Protein AF-A0A7C3WN80-F1 (afdb_monomer_lite)

Sequence (226 aa):
MIQKISKIVFLSILFLAFFNLNFIFADADSRSSVRIGKSTSFFSAVKAKNKLTKKGKRKKGVKKLSRKDNSADFQNPLIISGDDICQRNSREALRTLFTRDREGFDFVVERLGKIECAVSGSAVYPWENPSLFRVGVATFNANPIWYASVLVHESCHIEQFRRSFEKNSAADVSAEEYFGEKAEQECLDVQAETLRKLQANQAEVDYLSRLSQSGYWLTKPGERWW

Radius of gyration: 26.09 Å; chains: 1; bounding box: 75×55×84 Å

pLDDT: mean 78.6, std 22.65, range [35.41, 98.75]

Foldseek 3Di:
DDDPDDPVVVVVVVVVVVVVVVVPPDPDDDDDDDDDDDDDDDDDDDDDDDDDDDDDPDPPPPPPPPPPPPPPDDDDQAAEDDDPLLVVLLSLLLVLCVVQPVVLNVLLNVQAHYEYEDQAFWFWDLVDVNTYTYDHPQLSPPDSLSNNLVSSLSSLLSVQQVVQCVVPPPPDRDCCSRLNLVNNLVSLVSSLVSSVSSVHDVVSSVVSVVCNVPPVSPQDHRSDDD

Structure (mmCIF, N/CA/C/O backbone):
data_AF-A0A7C3WN80-F1
#
_entry.id   AF-A0A7C3WN80-F1
#
loop_
_atom_site.group_PDB
_atom_site.id
_atom_site.type_symbol
_atom_site.label_atom_id
_atom_site.label_alt_id
_atom_site.label_comp_id
_atom_site.label_asym_id
_atom_site.label_entity_id
_atom_site.label_seq_id
_atom_site.pdbx_PDB_ins_code
_atom_site.Cartn_x
_atom_site.Cartn_y
_atom_site.Cartn_z
_atom_site.occupancy
_atom_site.B_iso_or_equiv
_atom_site.auth_seq_id
_atom_site.auth_comp_id
_atom_site.auth_asym_id
_atom_site.auth_atom_id
_atom_site.pdbx_PDB_model_num
ATOM 1 N N . MET A 1 1 ? 36.594 -18.547 26.438 1.00 43.59 1 MET A N 1
ATOM 2 C CA . MET A 1 1 ? 36.370 -18.143 25.033 1.00 43.59 1 MET A CA 1
ATOM 3 C C . MET A 1 1 ? 34.989 -17.493 24.977 1.00 43.59 1 MET A C 1
ATOM 5 O O . MET A 1 1 ? 33.995 -18.197 25.040 1.00 43.59 1 MET A O 1
ATOM 9 N N . ILE A 1 2 ? 34.922 -16.160 25.063 1.00 41.41 2 ILE A N 1
ATOM 10 C CA . ILE A 1 2 ? 33.667 -15.409 25.263 1.00 41.41 2 ILE A CA 1
ATOM 11 C C . ILE A 1 2 ? 33.037 -15.141 23.891 1.00 41.41 2 ILE A C 1
ATOM 13 O O . ILE A 1 2 ? 33.646 -14.471 23.055 1.00 41.41 2 ILE A O 1
ATOM 17 N N . GLN A 1 3 ? 31.847 -15.697 23.648 1.00 45.00 3 GLN A N 1
ATOM 18 C CA . GLN A 1 3 ? 31.070 -15.476 22.427 1.00 45.00 3 GLN A CA 1
ATOM 19 C C . GLN A 1 3 ? 30.672 -13.999 22.319 1.00 45.00 3 GLN A C 1
ATOM 21 O O . GLN A 1 3 ? 29.981 -13.455 23.179 1.00 45.00 3 GLN A O 1
ATOM 26 N N . LYS A 1 4 ? 31.113 -13.346 21.240 1.00 46.84 4 LYS A N 1
ATOM 27 C CA . LYS A 1 4 ? 30.671 -12.002 20.863 1.00 46.84 4 LYS A CA 1
ATOM 28 C C . LYS A 1 4 ? 29.222 -12.087 20.381 1.00 46.84 4 LYS A C 1
ATOM 30 O O . LYS A 1 4 ? 28.971 -12.491 19.250 1.00 46.84 4 LYS A O 1
ATOM 35 N N . ILE A 1 5 ? 28.279 -11.701 21.235 1.00 46.47 5 ILE A N 1
ATOM 36 C CA . ILE A 1 5 ? 26.894 -11.452 20.829 1.00 46.47 5 ILE A CA 1
ATOM 37 C C . ILE A 1 5 ? 26.902 -10.242 19.886 1.00 46.47 5 ILE A C 1
ATOM 39 O O . ILE A 1 5 ? 27.430 -9.176 20.212 1.00 46.47 5 ILE A O 1
ATOM 43 N N . SER A 1 6 ? 26.377 -10.449 18.680 1.00 48.31 6 SER A N 1
ATOM 44 C CA . SER A 1 6 ? 26.327 -9.462 17.604 1.00 48.31 6 SER A CA 1
ATOM 45 C C . SER A 1 6 ? 25.483 -8.252 18.014 1.00 48.31 6 SER A C 1
ATOM 47 O O . SER A 1 6 ? 24.315 -8.390 18.375 1.00 48.31 6 SER A O 1
ATOM 49 N N . LYS A 1 7 ? 26.065 -7.049 17.919 1.00 44.66 7 LYS A N 1
ATOM 50 C CA . LYS A 1 7 ? 25.425 -5.754 18.232 1.00 44.66 7 LYS A CA 1
ATOM 51 C C . LYS A 1 7 ? 24.189 -5.437 17.369 1.00 44.66 7 LYS A C 1
ATOM 53 O O . LYS A 1 7 ? 23.496 -4.466 17.646 1.00 44.66 7 LYS A O 1
ATOM 58 N N . ILE A 1 8 ? 23.897 -6.252 16.357 1.00 47.66 8 ILE A N 1
ATOM 59 C CA . ILE A 1 8 ? 22.794 -6.047 15.410 1.00 47.66 8 ILE A CA 1
ATOM 60 C C . ILE A 1 8 ? 21.429 -6.389 16.038 1.00 47.66 8 ILE A C 1
ATOM 62 O O . ILE A 1 8 ? 20.435 -5.760 15.700 1.00 47.66 8 ILE A O 1
ATOM 66 N N . VAL A 1 9 ? 21.367 -7.294 17.024 1.00 47.78 9 VAL A N 1
ATOM 67 C CA . VAL A 1 9 ? 20.089 -7.681 17.665 1.00 47.78 9 VAL A CA 1
ATOM 68 C C . VAL A 1 9 ? 19.565 -6.601 18.630 1.00 47.78 9 VAL A C 1
ATOM 70 O O . VAL A 1 9 ? 18.369 -6.527 18.897 1.00 47.78 9 VAL A O 1
ATOM 73 N N . PHE A 1 10 ? 20.436 -5.716 19.128 1.00 41.69 10 PHE A N 1
ATOM 74 C CA . PHE A 1 10 ? 20.054 -4.704 20.120 1.00 41.69 10 PHE A CA 1
ATOM 75 C C . PHE A 1 10 ? 19.346 -3.475 19.524 1.00 41.69 10 PHE A C 1
ATOM 77 O O . PHE A 1 10 ? 18.555 -2.847 20.226 1.00 41.69 10 PHE A O 1
ATOM 84 N N . LEU A 1 11 ? 19.568 -3.141 18.245 1.00 39.03 11 LEU A N 1
ATOM 85 C CA . LEU A 1 11 ? 18.870 -2.015 17.605 1.00 39.03 11 LEU A CA 1
ATOM 86 C C . LEU A 1 11 ? 17.410 -2.344 17.258 1.00 39.03 11 LEU A C 1
ATOM 88 O O . LEU A 1 11 ? 16.554 -1.466 17.345 1.00 39.03 11 LEU A O 1
ATOM 92 N N . SER A 1 12 ? 17.098 -3.604 16.950 1.00 39.06 12 SER A N 1
ATOM 93 C CA . SER A 1 12 ? 15.736 -4.034 16.604 1.00 39.06 12 SER A CA 1
ATOM 94 C C . SER A 1 12 ? 14.775 -3.969 17.799 1.00 39.06 12 SER A C 1
ATOM 96 O O . SER A 1 12 ? 13.598 -3.653 17.643 1.00 39.06 12 SER A O 1
ATOM 98 N N . ILE A 1 13 ? 15.276 -4.232 19.012 1.00 42.12 13 ILE A N 1
ATOM 99 C CA . ILE A 1 13 ? 14.468 -4.254 20.244 1.00 42.12 13 ILE A CA 1
ATOM 100 C C . ILE A 1 13 ? 14.189 -2.830 20.759 1.00 42.12 13 ILE A C 1
ATOM 102 O O . ILE A 1 13 ? 13.138 -2.584 21.349 1.00 42.12 13 ILE A O 1
ATOM 106 N N . LEU A 1 14 ? 15.075 -1.864 20.488 1.00 35.41 14 LEU A N 1
ATOM 107 C CA . LEU A 1 14 ? 14.902 -0.480 20.944 1.00 35.41 14 LEU A CA 1
ATOM 108 C C . LEU A 1 14 ? 13.881 0.316 20.100 1.00 35.41 14 LEU A C 1
ATOM 110 O O . LEU A 1 14 ? 13.290 1.270 20.602 1.00 35.41 14 LEU A O 1
ATOM 114 N N . PHE A 1 15 ? 13.612 -0.092 18.854 1.00 40.78 15 PHE A N 1
ATOM 115 C CA . PHE A 1 15 ? 12.645 0.583 17.971 1.00 40.78 15 PHE A CA 1
ATOM 116 C C . PHE A 1 15 ? 11.187 0.130 18.184 1.00 40.78 15 PHE A C 1
ATOM 118 O O . PHE A 1 15 ? 10.267 0.939 18.060 1.00 40.78 15 PHE A O 1
ATOM 125 N N . LEU A 1 16 ? 10.965 -1.114 18.632 1.00 37.66 16 LEU A N 1
ATOM 126 C CA . LEU A 1 16 ? 9.651 -1.598 19.096 1.00 37.66 16 LEU A CA 1
ATOM 127 C C . LEU A 1 16 ? 9.136 -0.836 20.334 1.00 37.66 16 LEU A C 1
ATOM 129 O O . LEU A 1 16 ? 7.925 -0.750 20.556 1.00 37.66 16 LEU A O 1
ATOM 133 N N . ALA A 1 17 ? 10.040 -0.243 21.123 1.00 37.72 17 ALA A N 1
ATOM 134 C CA . ALA A 1 17 ? 9.678 0.611 22.250 1.00 37.72 17 ALA A CA 1
ATOM 135 C C . ALA A 1 17 ? 9.207 2.009 21.803 1.00 37.72 17 ALA A C 1
ATOM 137 O O . ALA A 1 17 ? 8.274 2.544 22.394 1.00 37.72 17 ALA A O 1
ATOM 138 N N . PHE A 1 18 ? 9.771 2.582 20.732 1.00 39.91 18 PHE A N 1
ATOM 139 C CA . PHE A 1 18 ? 9.385 3.920 20.261 1.00 39.91 18 PHE A CA 1
ATOM 140 C C . PHE A 1 18 ? 7.990 3.967 19.617 1.00 39.91 18 PHE A C 1
ATOM 142 O O . PHE A 1 18 ? 7.312 4.989 19.732 1.00 39.91 18 PHE A O 1
ATOM 149 N N . PHE A 1 19 ? 7.519 2.868 19.020 1.00 42.75 19 PHE A N 1
ATOM 150 C CA . PHE A 1 19 ? 6.144 2.783 18.510 1.00 42.75 19 PHE A CA 1
ATOM 151 C C . PHE A 1 19 ? 5.104 2.472 19.599 1.00 42.75 19 PHE A C 1
ATOM 153 O O . PHE A 1 19 ? 4.000 3.005 19.542 1.00 42.75 19 PHE A O 1
ATOM 160 N N . ASN A 1 20 ? 5.453 1.711 20.647 1.00 38.62 20 ASN A N 1
ATOM 161 C CA . ASN A 1 20 ? 4.538 1.507 21.782 1.00 38.62 20 ASN A CA 1
ATOM 162 C C . ASN A 1 20 ? 4.446 2.728 22.719 1.00 38.62 20 ASN A C 1
ATOM 164 O O . ASN A 1 20 ? 3.404 2.942 23.332 1.00 38.62 20 ASN A O 1
ATOM 168 N N . LEU A 1 21 ? 5.496 3.553 22.833 1.00 39.72 21 LEU A N 1
ATOM 169 C CA . LEU A 1 21 ? 5.486 4.725 23.724 1.00 39.72 21 LEU A CA 1
ATOM 170 C C . LEU A 1 21 ? 4.837 5.977 23.114 1.00 39.72 21 LEU A C 1
ATOM 172 O O . LEU A 1 21 ? 4.248 6.755 23.861 1.00 39.72 21 LEU A O 1
ATOM 176 N N . ASN A 1 22 ? 4.863 6.163 21.789 1.00 40.53 22 ASN A N 1
ATOM 177 C CA . ASN A 1 22 ? 4.207 7.323 21.161 1.00 40.53 22 ASN A CA 1
ATOM 178 C C . ASN A 1 22 ? 2.693 7.151 20.949 1.00 40.53 22 ASN A C 1
ATOM 180 O O . ASN A 1 22 ? 2.012 8.135 20.684 1.00 40.53 22 ASN A O 1
ATOM 184 N N . PHE A 1 23 ? 2.143 5.944 21.128 1.00 46.00 23 PHE A N 1
ATOM 185 C CA . PHE A 1 23 ? 0.694 5.707 21.047 1.00 46.00 23 PHE A CA 1
ATOM 186 C C . PHE A 1 23 ? -0.038 5.784 22.403 1.00 46.00 23 PHE A C 1
ATOM 188 O O . PHE A 1 23 ? -1.262 5.695 22.434 1.00 46.00 23 PHE A O 1
ATOM 195 N N . ILE A 1 24 ? 0.675 5.977 23.525 1.00 44.72 24 ILE A N 1
ATOM 196 C CA . ILE A 1 24 ? 0.076 6.035 24.879 1.00 44.72 24 ILE A CA 1
ATOM 197 C C . ILE A 1 24 ? -0.092 7.478 25.412 1.00 44.72 24 ILE A C 1
ATOM 199 O O . ILE A 1 24 ? -0.811 7.686 26.386 1.00 44.72 24 ILE A O 1
ATOM 203 N N . PHE A 1 25 ? 0.462 8.508 24.763 1.00 41.97 25 PHE A N 1
ATOM 204 C CA . PHE A 1 25 ? 0.315 9.909 25.199 1.00 41.97 25 PHE A CA 1
ATOM 205 C C . PHE A 1 25 ? -0.406 10.784 24.167 1.00 41.97 25 PHE A C 1
ATOM 207 O O . PHE A 1 25 ? 0.183 11.676 23.565 1.00 41.97 25 PHE A O 1
ATOM 214 N N . ALA A 1 26 ? -1.707 10.562 23.992 1.00 43.53 26 ALA A N 1
ATOM 215 C CA . ALA A 1 26 ? -2.590 11.546 23.365 1.00 43.53 26 ALA A CA 1
ATOM 216 C C . ALA A 1 26 ? -4.019 11.445 23.920 1.00 43.53 26 ALA A C 1
ATOM 218 O O . ALA A 1 26 ? -4.977 11.373 23.163 1.00 43.53 26 ALA A O 1
ATOM 219 N N . ASP A 1 27 ? -4.172 11.411 25.248 1.00 47.31 27 ASP A N 1
ATOM 220 C CA . ASP A 1 27 ? -5.487 11.618 25.868 1.00 47.31 27 ASP A CA 1
ATOM 221 C C . ASP A 1 27 ? -5.363 12.246 27.266 1.00 47.31 27 ASP A C 1
ATOM 223 O O . ASP A 1 27 ? -5.690 11.665 28.298 1.00 47.31 27 ASP A O 1
ATOM 227 N N . ALA A 1 28 ? -4.801 13.453 27.308 1.00 48.22 28 ALA A N 1
ATOM 228 C CA . ALA A 1 28 ? -4.934 14.369 28.434 1.00 48.22 28 ALA A CA 1
ATOM 229 C C . ALA A 1 28 ? -4.553 15.775 27.960 1.00 48.22 28 ALA A C 1
ATOM 231 O O . ALA A 1 28 ? -3.377 16.106 27.926 1.00 48.22 28 ALA A O 1
ATOM 232 N N . ASP A 1 29 ? -5.525 16.566 27.508 1.00 46.31 29 ASP A N 1
ATOM 233 C CA . ASP A 1 29 ? -5.946 17.795 28.196 1.00 46.31 29 ASP A CA 1
ATOM 234 C C . ASP A 1 29 ? -6.863 18.620 27.276 1.00 46.31 29 ASP A C 1
ATOM 236 O O . ASP A 1 29 ? -6.432 19.284 26.337 1.00 46.31 29 ASP A O 1
ATOM 240 N N . SER A 1 30 ? -8.165 18.608 27.553 1.00 44.22 30 SER A N 1
ATOM 241 C CA . SER A 1 30 ? -9.044 19.695 27.118 1.00 44.22 30 SER A CA 1
ATOM 242 C C . SER A 1 30 ? -10.049 19.972 28.234 1.00 44.22 30 SER A C 1
ATOM 244 O O . SER A 1 30 ? -11.235 19.638 28.168 1.00 44.22 30 SER A O 1
ATOM 246 N N . ARG A 1 31 ? -9.562 20.567 29.327 1.00 44.09 31 ARG A N 1
ATOM 247 C CA . ARG A 1 31 ? -10.417 21.292 30.270 1.00 44.09 31 ARG A CA 1
ATOM 248 C C . ARG A 1 31 ? -10.230 22.793 30.093 1.00 44.09 31 ARG A C 1
ATOM 250 O O . ARG A 1 31 ? -9.264 23.391 30.543 1.00 44.09 31 ARG A O 1
ATOM 257 N N . SER A 1 32 ? -11.232 23.361 29.426 1.00 41.78 32 SER A N 1
ATOM 258 C CA . SER A 1 32 ? -11.761 24.719 29.569 1.00 41.78 32 SER A CA 1
ATOM 259 C C . SER A 1 32 ? -11.200 25.509 30.764 1.00 41.78 32 SER A C 1
ATOM 261 O O . SER A 1 32 ? -11.479 25.210 31.927 1.00 41.78 32 SER A O 1
ATOM 263 N N . SER A 1 33 ? -10.455 26.571 30.459 1.00 40.69 33 SER A N 1
ATOM 264 C CA . SER A 1 33 ? -10.023 27.596 31.404 1.00 40.69 33 SER A CA 1
ATOM 265 C C . SER A 1 33 ? -11.157 28.594 31.671 1.00 40.69 33 SER A C 1
ATOM 267 O O . SER A 1 33 ? -11.271 29.646 31.044 1.00 40.69 33 SER A O 1
ATOM 269 N N . VAL A 1 34 ? -12.011 28.281 32.647 1.00 51.22 34 VAL A N 1
ATOM 270 C CA . VAL A 1 34 ? -12.911 29.272 33.256 1.00 51.22 34 VAL A CA 1
ATOM 271 C C . VAL A 1 34 ? -12.121 30.070 34.296 1.00 51.22 34 VAL A C 1
ATOM 273 O O . VAL A 1 34 ? -11.624 29.523 35.279 1.00 51.22 34 VAL A O 1
ATOM 276 N N . ARG A 1 35 ? -11.993 31.383 34.069 1.00 49.41 35 ARG A N 1
ATOM 277 C CA . ARG A 1 35 ? -11.376 32.342 34.999 1.00 49.41 35 ARG A CA 1
ATOM 278 C C . ARG A 1 35 ? -12.161 32.392 36.313 1.00 49.41 35 ARG A C 1
ATOM 280 O O . ARG A 1 35 ? -13.336 32.747 36.318 1.00 49.41 35 ARG A O 1
ATOM 287 N N . ILE A 1 36 ? -11.484 32.103 37.423 1.00 40.62 36 ILE A N 1
ATOM 288 C CA . ILE A 1 36 ? -11.997 32.277 38.787 1.00 40.62 36 ILE A CA 1
ATOM 289 C C . ILE A 1 36 ? -11.563 33.653 39.301 1.00 40.62 36 ILE A C 1
ATOM 291 O O . ILE A 1 36 ? -10.375 33.921 39.481 1.00 40.62 36 ILE A O 1
ATOM 295 N N . GLY A 1 37 ? -12.547 34.520 39.545 1.00 44.41 37 GLY A N 1
ATOM 296 C CA . GLY A 1 37 ? -12.398 35.724 40.356 1.00 44.41 37 GLY A CA 1
ATOM 297 C C . GLY A 1 37 ? -12.431 35.379 41.847 1.00 44.41 37 GLY A C 1
ATOM 298 O O . GLY A 1 37 ? -13.227 34.553 42.289 1.00 44.41 37 GLY A O 1
ATOM 299 N N . LYS A 1 38 ? -11.541 36.015 42.612 1.00 52.78 38 LYS A N 1
ATOM 300 C CA . LYS A 1 38 ? -11.462 35.953 44.077 1.00 52.78 38 LYS A CA 1
ATOM 301 C C . LYS A 1 38 ? -12.732 36.525 44.718 1.00 52.78 38 LYS A C 1
ATOM 303 O O . LYS A 1 38 ? -13.136 37.629 44.370 1.00 52.78 38 LYS A O 1
ATOM 308 N N . SER A 1 39 ? -13.274 35.841 45.723 1.00 45.47 39 SER A N 1
ATOM 309 C CA . SER A 1 39 ? -14.077 36.470 46.775 1.00 45.47 39 SER A CA 1
ATOM 310 C C . SER A 1 39 ? -14.018 35.648 48.064 1.00 45.47 39 SER A C 1
ATOM 312 O O . SER A 1 39 ? -13.808 34.437 48.047 1.00 45.47 39 SER A O 1
ATOM 314 N N . THR A 1 40 ? -14.102 36.375 49.165 1.00 46.41 40 THR A N 1
ATOM 315 C CA . THR A 1 40 ? -13.718 36.072 50.542 1.00 46.41 40 THR A CA 1
ATOM 316 C C . THR A 1 40 ? -14.727 35.228 51.325 1.00 46.41 40 THR A C 1
ATOM 318 O O . THR A 1 40 ? -15.859 35.008 50.908 1.00 46.41 40 THR A O 1
ATOM 321 N N . SER A 1 41 ? -14.265 34.768 52.491 1.00 49.44 41 SER A N 1
ATOM 322 C CA . SER A 1 41 ? -14.946 33.963 53.508 1.00 49.44 41 SER A CA 1
ATOM 323 C C . SER A 1 41 ? -16.328 34.467 53.941 1.00 49.44 41 SER A C 1
ATOM 325 O O . SER A 1 41 ? -16.550 35.671 53.997 1.00 49.44 41 SER A O 1
ATOM 327 N N . PHE A 1 42 ? -17.210 33.543 54.350 1.00 42.44 42 PHE A N 1
ATOM 328 C CA . PHE A 1 42 ? -17.748 33.395 55.719 1.00 42.44 42 PHE A CA 1
ATOM 329 C C . PHE A 1 42 ? -18.993 32.470 55.763 1.00 42.44 42 PHE A C 1
ATOM 331 O O . PHE A 1 42 ? -19.781 32.416 54.828 1.00 42.44 42 PHE A O 1
ATOM 338 N N . PHE A 1 43 ? -19.173 31.835 56.929 1.00 39.56 43 PHE A N 1
ATOM 339 C CA . PHE A 1 43 ? -20.383 31.219 57.503 1.00 39.56 43 PHE A CA 1
ATOM 340 C C . PHE A 1 43 ? -20.806 29.764 57.189 1.00 39.56 43 PHE A C 1
ATOM 342 O O . PHE A 1 43 ? -21.259 29.398 56.112 1.00 39.56 43 PHE A O 1
ATOM 349 N N . SER A 1 44 ? -20.819 29.022 58.304 1.00 38.88 44 SER A N 1
ATOM 350 C CA . SER A 1 44 ? -21.921 28.202 58.826 1.00 38.88 44 SER A CA 1
ATOM 351 C C . SER A 1 44 ? -22.097 26.766 58.344 1.00 38.88 44 SER A C 1
ATOM 353 O O . SER A 1 44 ? -22.657 26.457 57.296 1.00 38.88 44 SER A O 1
ATOM 355 N N . ALA A 1 45 ? -21.746 25.875 59.272 1.00 51.44 45 ALA A N 1
ATOM 356 C CA . ALA A 1 45 ? -22.252 24.523 59.381 1.00 51.44 45 ALA A CA 1
ATOM 357 C C . ALA A 1 45 ? -23.791 24.506 59.435 1.00 51.44 45 ALA A C 1
ATOM 359 O O . ALA A 1 45 ? -24.396 25.024 60.374 1.00 51.44 45 ALA A O 1
ATOM 360 N N . VAL A 1 46 ? -24.416 23.828 58.471 1.00 46.88 46 VAL A N 1
ATOM 361 C CA . VAL A 1 46 ? -25.807 23.373 58.564 1.00 46.88 46 VAL A CA 1
ATOM 362 C C . VAL A 1 46 ? -25.850 21.878 58.275 1.00 46.88 46 VAL A C 1
ATOM 364 O O . VAL A 1 46 ? -25.537 21.392 57.191 1.00 46.88 46 VAL A O 1
ATOM 367 N N . LYS A 1 47 ? -26.239 21.142 59.311 1.00 52.84 47 LYS A N 1
ATOM 368 C CA . LYS A 1 47 ? -26.434 19.697 59.348 1.00 52.84 47 LYS A CA 1
ATOM 369 C C . LYS A 1 47 ? -27.818 19.395 58.763 1.00 52.84 47 LYS A C 1
ATOM 371 O O . LYS A 1 47 ? -28.808 19.433 59.486 1.00 52.84 47 LYS A O 1
ATOM 376 N N . ALA A 1 48 ? -27.903 19.105 57.465 1.00 46.97 48 ALA A N 1
ATOM 377 C CA . ALA A 1 48 ? -29.153 18.711 56.814 1.00 46.97 48 ALA A CA 1
ATOM 378 C C . ALA A 1 48 ? -29.182 17.195 56.558 1.00 46.97 48 ALA A C 1
ATOM 380 O O . ALA A 1 48 ? -28.539 16.670 55.651 1.00 46.97 48 ALA A O 1
ATOM 381 N N . LYS A 1 49 ? -29.956 16.484 57.387 1.00 57.16 49 LYS A N 1
ATOM 382 C CA . LYS A 1 49 ? -30.387 15.102 57.149 1.00 57.16 49 LYS A CA 1
ATOM 383 C C . LYS A 1 49 ? -31.308 15.095 55.927 1.00 57.16 49 LYS A C 1
ATOM 385 O O . LYS A 1 49 ? -32.429 15.582 56.037 1.00 57.16 49 LYS A O 1
ATOM 390 N N . ASN A 1 50 ? -30.883 14.507 54.808 1.00 47.03 50 ASN A N 1
ATOM 391 C CA . ASN A 1 50 ? -31.776 14.271 53.674 1.00 47.03 50 ASN A CA 1
ATOM 392 C C . ASN A 1 50 ? -32.069 12.782 53.467 1.00 47.03 50 ASN A C 1
ATOM 394 O O . ASN A 1 50 ? -31.209 11.967 53.144 1.00 47.03 50 ASN A O 1
ATOM 398 N N . LYS A 1 51 ? -33.348 12.487 53.714 1.00 48.25 51 LYS A N 1
ATOM 399 C CA . LYS A 1 51 ? -34.130 11.283 53.437 1.00 48.25 51 LYS A CA 1
ATOM 400 C C . LYS A 1 51 ? -33.675 10.509 52.197 1.00 48.25 51 LYS A C 1
ATOM 402 O O . LYS A 1 51 ? -33.723 11.018 51.078 1.00 48.25 51 LYS A O 1
ATOM 407 N N . LEU A 1 52 ? -33.431 9.213 52.405 1.00 52.34 52 LEU A N 1
ATOM 408 C CA . LEU A 1 52 ? -33.586 8.185 51.380 1.00 52.34 52 LEU A CA 1
ATOM 409 C C . LEU A 1 52 ? -34.968 8.316 50.725 1.00 52.34 52 LEU A C 1
ATOM 411 O O . LEU A 1 52 ? -35.993 8.059 51.357 1.00 52.34 52 LEU A O 1
ATOM 415 N N . THR A 1 53 ? -34.989 8.644 49.438 1.00 48.03 53 THR A N 1
ATOM 416 C CA . THR A 1 53 ? -36.155 8.431 48.582 1.00 48.03 53 THR A CA 1
ATOM 417 C C . THR A 1 53 ? -35.873 7.248 47.661 1.00 48.03 53 THR A C 1
ATOM 419 O O . THR A 1 53 ? -35.160 7.333 46.667 1.00 48.03 53 THR A O 1
ATOM 422 N N . LYS A 1 54 ? -36.448 6.095 48.018 1.00 58.62 54 LYS A N 1
ATOM 423 C CA . LYS A 1 54 ? -36.653 4.968 47.104 1.00 58.62 54 LYS A CA 1
ATOM 424 C C . LYS A 1 54 ? -37.653 5.413 46.035 1.00 58.62 54 LYS A C 1
ATOM 426 O O . LYS A 1 54 ? -38.831 5.536 46.352 1.00 58.62 54 LYS A O 1
ATOM 431 N N . LYS A 1 55 ? -37.236 5.615 44.782 1.00 48.12 55 LYS A N 1
ATOM 432 C CA . LYS A 1 55 ? -38.167 5.702 43.643 1.00 48.12 55 LYS A CA 1
ATOM 433 C C . LYS A 1 55 ? -37.547 5.148 42.357 1.00 48.12 55 LYS A C 1
ATOM 435 O O . LYS A 1 55 ? -36.627 5.721 41.794 1.00 48.12 55 LYS A O 1
ATOM 440 N N . GLY A 1 56 ? -38.136 4.046 41.888 1.00 49.94 56 GLY A N 1
ATOM 441 C CA . GLY A 1 56 ? -38.334 3.774 40.464 1.00 49.94 56 GLY A CA 1
ATOM 442 C C . GLY A 1 56 ? -37.179 3.143 39.688 1.00 49.94 56 GLY A C 1
ATOM 443 O O . GLY A 1 56 ? -36.567 3.800 38.853 1.00 49.94 56 GLY A O 1
ATOM 444 N N . LYS A 1 57 ? -36.988 1.822 39.823 1.00 50.75 57 LYS A N 1
ATOM 445 C CA . LYS A 1 57 ? -36.361 1.006 38.765 1.00 50.75 57 LYS A CA 1
ATOM 446 C C . LYS A 1 57 ? -37.276 1.003 37.531 1.00 50.75 57 LYS A C 1
ATOM 448 O O . LYS A 1 57 ? -38.089 0.100 37.350 1.00 50.75 57 LYS A O 1
ATOM 453 N N . ARG A 1 58 ? -37.162 2.020 36.676 1.00 52.91 58 ARG A N 1
ATOM 454 C CA . ARG A 1 58 ? -37.797 2.039 35.354 1.00 52.91 58 ARG A CA 1
ATOM 455 C C . ARG A 1 58 ? -36.933 1.175 34.432 1.00 52.91 58 ARG A C 1
ATOM 457 O O . ARG A 1 58 ? -35.937 1.646 33.891 1.00 52.91 58 ARG A O 1
ATOM 464 N N . LYS A 1 59 ? -37.282 -0.111 34.303 1.00 55.31 59 LYS A N 1
ATOM 465 C CA . LYS A 1 59 ? -36.721 -1.019 33.291 1.00 55.31 59 LYS A CA 1
ATOM 466 C C . LYS A 1 59 ? -37.089 -0.471 31.906 1.00 55.31 59 LYS A C 1
ATOM 468 O O . LYS A 1 59 ? -38.128 -0.817 31.355 1.00 55.31 59 LYS A O 1
ATOM 473 N N . LYS A 1 60 ? -36.271 0.433 31.358 1.00 54.41 60 LYS A N 1
ATOM 474 C CA . LYS A 1 60 ? -36.303 0.754 29.929 1.00 54.41 60 LYS A CA 1
ATOM 475 C C . LYS A 1 60 ? -35.821 -0.500 29.207 1.00 54.41 60 LYS A C 1
ATOM 477 O O . LYS A 1 60 ? -34.634 -0.805 29.225 1.00 54.41 60 LYS A O 1
ATOM 482 N N . GLY A 1 61 ? -36.764 -1.249 28.642 1.00 54.19 61 GLY A N 1
ATOM 483 C CA . GLY A 1 61 ? -36.474 -2.296 27.676 1.00 54.19 61 GLY A CA 1
ATOM 484 C C . GLY A 1 61 ? -35.791 -1.652 26.479 1.00 54.19 61 GLY A C 1
ATOM 485 O O . GLY A 1 61 ? -36.453 -1.116 25.595 1.00 54.19 61 GLY A O 1
ATOM 486 N N . VAL A 1 62 ? -34.461 -1.653 26.490 1.00 57.53 62 VAL A N 1
ATOM 487 C CA . VAL A 1 62 ? -33.661 -1.394 25.301 1.00 57.53 62 VAL A CA 1
ATOM 488 C C . VAL A 1 62 ? -34.005 -2.533 24.353 1.00 57.53 62 VAL A C 1
ATOM 490 O O . VAL A 1 62 ? -33.563 -3.665 24.548 1.00 57.53 62 VAL A O 1
ATOM 493 N N . LYS A 1 63 ? -34.874 -2.257 23.373 1.00 54.62 63 LYS A N 1
ATOM 494 C CA . LYS A 1 63 ? -35.045 -3.124 22.209 1.00 54.62 63 LYS A CA 1
ATOM 495 C C . LYS A 1 63 ? -33.658 -3.249 21.592 1.00 54.62 63 LYS A C 1
ATOM 497 O O . LYS A 1 63 ? -33.167 -2.313 20.968 1.00 54.62 63 LYS A O 1
ATOM 502 N N . LYS A 1 64 ? -33.012 -4.386 21.853 1.00 54.78 64 LYS A N 1
ATOM 503 C CA . LYS A 1 64 ? -31.776 -4.811 21.211 1.00 54.78 64 LYS A CA 1
ATOM 504 C C . LYS A 1 64 ? -32.139 -4.954 19.735 1.00 54.78 64 LYS A C 1
ATOM 506 O O . LYS A 1 64 ? -32.706 -5.965 19.336 1.00 54.78 64 LYS A O 1
ATOM 511 N N . LEU A 1 65 ? -31.940 -3.883 18.968 1.00 53.09 65 LEU A N 1
ATOM 512 C CA . LEU A 1 65 ? -31.921 -3.939 17.515 1.00 53.09 65 LEU A CA 1
ATOM 513 C C . LEU A 1 65 ? -30.826 -4.948 17.199 1.00 53.09 65 LEU A C 1
ATOM 515 O O . LEU A 1 65 ? -29.642 -4.652 17.349 1.00 53.09 65 LEU A O 1
ATOM 519 N N . SER A 1 66 ? -31.231 -6.182 16.902 1.00 55.31 66 SER A N 1
ATOM 520 C CA . SER A 1 66 ? -30.332 -7.194 16.384 1.00 55.31 66 SER A CA 1
ATOM 521 C C . SER A 1 66 ? -29.764 -6.598 15.106 1.00 55.31 66 SER A C 1
ATOM 523 O O . SER A 1 66 ? -30.480 -6.493 14.107 1.00 55.31 66 SER A O 1
ATOM 525 N N . ARG A 1 67 ? -28.513 -6.125 15.169 1.00 56.56 67 ARG A N 1
ATOM 526 C CA . ARG A 1 67 ? -27.692 -5.910 13.983 1.00 56.56 67 ARG A CA 1
ATOM 527 C C . ARG A 1 67 ? -27.818 -7.215 13.212 1.00 56.56 67 ARG A C 1
ATOM 529 O O . ARG A 1 67 ? -27.386 -8.256 13.693 1.00 56.56 67 ARG A O 1
ATOM 536 N N . LYS A 1 68 ? -28.566 -7.173 12.113 1.00 50.41 68 LYS A N 1
ATOM 537 C CA . LYS A 1 68 ? -28.580 -8.249 11.137 1.00 50.41 68 LYS A CA 1
ATOM 538 C C . LYS A 1 68 ? -27.131 -8.301 10.675 1.00 50.41 68 LYS A C 1
ATOM 540 O O . LYS A 1 68 ? -26.677 -7.360 10.028 1.00 50.41 68 LYS A O 1
ATOM 545 N N . ASP A 1 69 ? -26.389 -9.292 11.154 1.00 54.50 69 ASP A N 1
ATOM 546 C CA . ASP A 1 69 ? -25.051 -9.566 10.663 1.00 54.50 69 ASP A CA 1
ATOM 547 C C . ASP A 1 69 ? -25.211 -9.869 9.176 1.00 54.50 69 ASP A C 1
ATOM 549 O O . ASP A 1 69 ? -25.591 -10.968 8.781 1.00 54.50 69 ASP A O 1
ATOM 553 N N . ASN A 1 70 ? -24.941 -8.871 8.339 1.00 52.88 70 ASN A N 1
ATOM 554 C CA . ASN A 1 70 ? -24.720 -9.059 6.910 1.00 52.88 70 ASN A CA 1
ATOM 555 C C . ASN A 1 70 ? -23.338 -9.718 6.692 1.00 52.88 70 ASN A C 1
ATOM 557 O O . ASN A 1 70 ? -22.613 -9.346 5.779 1.00 52.88 70 ASN A O 1
ATOM 561 N N . SER A 1 71 ? -22.940 -10.654 7.567 1.00 53.25 71 SER A N 1
ATOM 562 C CA . SER A 1 71 ? -21.689 -11.418 7.474 1.00 53.25 71 SER A CA 1
ATOM 563 C C . SER A 1 71 ? -21.763 -12.552 6.447 1.00 53.25 71 SER A C 1
ATOM 565 O O . SER A 1 71 ? -20.751 -13.192 6.174 1.00 53.25 71 SER A O 1
ATOM 567 N N . ALA A 1 72 ? -22.942 -12.784 5.866 1.00 55.19 72 ALA A N 1
ATOM 568 C CA . ALA A 1 72 ? -23.104 -13.580 4.659 1.00 55.19 72 ALA A CA 1
ATOM 569 C C . ALA A 1 72 ? -22.483 -12.805 3.484 1.00 55.19 72 ALA A C 1
ATOM 571 O O . ALA A 1 72 ? -22.993 -11.754 3.115 1.00 55.19 72 ALA A O 1
ATOM 572 N N . ASP A 1 73 ? -21.386 -13.195 2.851 1.00 69.06 73 ASP A N 1
ATOM 573 C CA . ASP A 1 73 ? -20.498 -14.347 2.982 1.00 69.06 73 ASP A CA 1
ATOM 574 C C . ASP A 1 73 ? -19.115 -13.798 2.586 1.00 69.06 73 ASP A C 1
ATOM 576 O O . ASP A 1 73 ? -18.837 -13.609 1.401 1.00 69.06 73 ASP A O 1
ATOM 580 N N . PHE A 1 74 ? -18.297 -13.361 3.556 1.00 79.38 74 PHE A N 1
ATOM 581 C CA . PHE A 1 74 ? -16.954 -12.856 3.236 1.00 79.38 74 PHE A CA 1
ATOM 582 C C . PHE A 1 74 ? -16.107 -14.021 2.723 1.00 79.38 74 PHE A C 1
ATOM 584 O O . PHE A 1 74 ? -15.584 -14.815 3.509 1.00 79.38 74 PHE A O 1
ATOM 591 N N . GLN A 1 75 ? -15.953 -14.095 1.408 1.00 83.38 75 GLN A N 1
ATOM 592 C CA . GLN A 1 75 ? -14.994 -14.974 0.764 1.00 83.38 75 GLN A CA 1
ATOM 593 C C . GLN A 1 75 ? -13.715 -14.182 0.533 1.00 83.38 75 GLN A C 1
ATOM 595 O O . GLN A 1 75 ? -13.748 -13.103 -0.049 1.00 83.38 75 GLN A O 1
ATOM 600 N N . ASN A 1 76 ? -12.594 -14.700 1.029 1.00 80.12 76 ASN A N 1
ATOM 601 C CA . ASN A 1 76 ? -11.288 -14.118 0.755 1.00 80.12 76 ASN A CA 1
ATOM 602 C C . ASN A 1 76 ? -10.841 -14.554 -0.650 1.00 80.12 76 ASN A C 1
ATOM 604 O O . ASN A 1 76 ? -10.549 -15.741 -0.813 1.00 80.12 76 ASN A O 1
ATOM 608 N N . PRO A 1 77 ? -10.750 -13.643 -1.633 1.00 87.19 77 PRO A N 1
ATOM 609 C CA . PRO A 1 77 ? -10.354 -14.017 -2.986 1.00 87.19 77 PRO A CA 1
ATOM 610 C C . PRO A 1 77 ? -8.829 -14.108 -3.152 1.00 87.19 77 PRO A C 1
ATOM 612 O O . PRO A 1 77 ? -8.366 -14.614 -4.169 1.00 87.19 77 PRO A O 1
ATOM 615 N N . LEU A 1 78 ? -8.043 -13.638 -2.173 1.00 95.12 78 LEU A N 1
ATOM 616 C CA . LEU A 1 78 ? -6.586 -13.561 -2.281 1.00 95.12 78 LEU A CA 1
ATOM 617 C C . LEU A 1 78 ? -5.889 -14.814 -1.753 1.00 95.12 78 LEU A C 1
ATOM 619 O O . LEU A 1 78 ? -6.263 -15.367 -0.711 1.00 95.12 78 LEU A O 1
ATOM 623 N N . ILE A 1 79 ? -4.794 -15.195 -2.412 1.00 97.75 79 ILE A N 1
ATOM 624 C CA . ILE A 1 79 ? -3.869 -16.210 -1.903 1.00 97.75 79 ILE A CA 1
ATOM 625 C C . ILE A 1 79 ? -3.033 -15.567 -0.793 1.00 97.75 79 ILE A C 1
ATOM 627 O O . ILE A 1 79 ? -2.325 -14.597 -1.038 1.00 97.75 79 ILE A O 1
ATOM 631 N N . ILE A 1 80 ? -3.087 -16.101 0.429 1.00 98.06 80 ILE A N 1
ATOM 632 C CA . ILE A 1 80 ? -2.307 -15.586 1.565 1.00 98.06 80 ILE A CA 1
ATOM 633 C C . ILE A 1 80 ? -1.432 -16.715 2.104 1.00 98.06 80 ILE A C 1
ATOM 635 O O . ILE A 1 80 ? -1.955 -17.729 2.568 1.00 98.06 80 ILE A O 1
ATOM 639 N N . SER A 1 81 ? -0.113 -16.546 2.040 1.00 98.00 81 SER A N 1
ATOM 640 C CA . SER A 1 81 ? 0.872 -17.558 2.444 1.00 98.00 81 SER A CA 1
ATOM 641 C C . SER A 1 81 ? 1.834 -17.025 3.501 1.00 98.00 81 SER A C 1
ATOM 643 O O . SER A 1 81 ? 2.306 -15.898 3.382 1.00 98.00 81 SER A O 1
ATOM 645 N N . GLY A 1 82 ? 2.172 -17.855 4.489 1.00 96.31 82 GLY A N 1
ATOM 646 C CA . GLY A 1 82 ? 3.060 -17.504 5.598 1.00 96.31 82 GLY A CA 1
ATOM 647 C C . GLY A 1 82 ? 2.521 -18.008 6.933 1.00 96.31 82 GLY A C 1
ATOM 648 O O . GLY A 1 82 ? 1.758 -18.974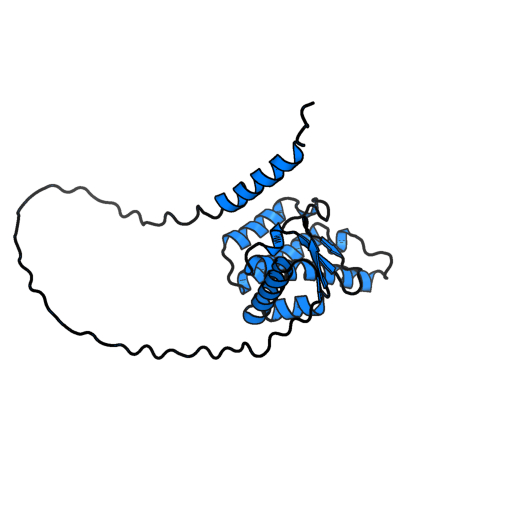 6.961 1.00 96.31 82 GLY A O 1
ATOM 649 N N . ASP A 1 83 ? 2.903 -17.366 8.035 1.00 96.06 83 ASP A N 1
ATOM 650 C CA . ASP A 1 83 ? 2.467 -17.763 9.375 1.00 96.06 83 ASP A CA 1
ATOM 651 C C . ASP A 1 83 ? 0.987 -17.432 9.662 1.00 96.06 83 ASP A C 1
ATOM 653 O O . ASP A 1 83 ? 0.360 -16.586 9.016 1.00 96.06 83 ASP A O 1
ATOM 657 N N . ASP A 1 84 ? 0.423 -18.104 10.668 1.00 97.56 84 ASP A N 1
ATOM 658 C CA . ASP A 1 84 ? -0.994 -17.997 11.030 1.00 97.56 84 ASP A CA 1
ATOM 659 C C . ASP A 1 84 ? -1.411 -16.603 11.525 1.00 97.56 84 ASP A C 1
ATOM 661 O O . ASP A 1 84 ? -2.592 -16.248 11.432 1.00 97.56 84 ASP A O 1
ATOM 665 N N . ILE A 1 85 ? -0.483 -15.818 12.085 1.00 97.50 85 ILE A N 1
ATOM 666 C CA . ILE A 1 85 ? -0.773 -14.470 12.589 1.00 97.50 85 ILE A CA 1
ATOM 667 C C . ILE A 1 85 ? -0.946 -13.538 11.396 1.00 97.50 85 ILE A C 1
ATOM 669 O O . ILE A 1 85 ? -2.002 -12.922 11.247 1.00 97.50 85 ILE A O 1
ATOM 673 N N . CYS A 1 86 ? 0.031 -13.514 10.494 1.00 97.56 86 CYS A N 1
ATOM 674 C CA . CYS A 1 86 ? -0.049 -12.726 9.273 1.00 97.56 86 CYS A CA 1
ATOM 675 C C . CYS A 1 86 ? -1.269 -13.102 8.422 1.00 97.56 86 CYS A C 1
ATOM 677 O O . CYS A 1 86 ? -2.009 -12.223 7.967 1.00 97.56 86 CYS A O 1
ATOM 679 N N . GLN A 1 87 ? -1.547 -14.399 8.249 1.00 97.81 87 GLN A N 1
ATOM 680 C CA . GLN A 1 87 ? -2.722 -14.840 7.499 1.00 97.81 87 GLN A CA 1
ATOM 681 C C . GLN A 1 87 ? -4.036 -14.338 8.116 1.00 97.81 87 GLN A C 1
ATOM 683 O O . GLN A 1 87 ? -4.960 -13.944 7.401 1.00 97.81 87 GLN A O 1
ATOM 688 N N . ARG A 1 88 ? -4.145 -14.359 9.446 1.00 97.81 88 ARG A N 1
ATOM 689 C CA . ARG A 1 88 ? -5.327 -13.876 10.168 1.00 97.81 88 ARG A CA 1
ATOM 690 C C . ARG A 1 88 ? -5.487 -12.368 10.037 1.00 97.81 88 ARG A C 1
ATOM 692 O O . ARG A 1 88 ? -6.566 -11.928 9.647 1.00 97.81 88 ARG A O 1
ATOM 699 N N . ASN A 1 89 ? -4.426 -11.609 10.292 1.00 98.12 89 ASN A N 1
ATOM 700 C CA . ASN A 1 89 ? -4.464 -10.150 10.251 1.00 98.12 89 ASN A CA 1
ATOM 701 C C . ASN A 1 89 ? -4.725 -9.641 8.827 1.00 98.12 89 ASN A C 1
ATOM 703 O O . ASN A 1 89 ? -5.483 -8.695 8.641 1.00 98.12 89 ASN A O 1
ATOM 707 N N . SER A 1 90 ? -4.201 -10.327 7.806 1.00 98.19 90 SER A N 1
ATOM 708 C CA . SER A 1 90 ? -4.485 -10.009 6.399 1.00 98.19 90 SER A CA 1
ATOM 709 C C . SER A 1 90 ? -5.964 -10.215 6.058 1.00 98.19 90 SER A C 1
ATOM 711 O O . SER A 1 90 ? -6.591 -9.359 5.437 1.00 98.19 90 SER A O 1
ATOM 713 N N . ARG A 1 91 ? -6.575 -11.311 6.530 1.00 97.62 91 ARG A N 1
ATOM 714 C CA . ARG A 1 91 ? -8.024 -11.535 6.366 1.00 97.62 91 ARG A CA 1
ATOM 715 C C . ARG A 1 91 ? -8.857 -10.523 7.151 1.00 97.62 91 ARG A C 1
ATOM 717 O O . ARG A 1 91 ? -9.945 -10.164 6.710 1.00 97.62 91 ARG A O 1
ATOM 724 N N . GLU A 1 92 ? -8.382 -10.078 8.309 1.00 97.56 92 GLU A N 1
ATOM 725 C CA . GLU A 1 92 ? -9.046 -9.046 9.106 1.00 97.56 92 GLU A CA 1
ATOM 726 C C . GLU A 1 92 ? -8.996 -7.669 8.431 1.00 97.56 92 GLU A C 1
ATOM 728 O O . GLU A 1 92 ? -10.022 -6.989 8.367 1.00 97.56 92 GLU A O 1
ATOM 733 N N . ALA A 1 93 ? -7.856 -7.293 7.850 1.00 98.25 93 ALA A N 1
ATOM 734 C CA . ALA A 1 93 ? -7.709 -6.083 7.045 1.00 98.25 93 ALA A CA 1
ATOM 735 C C . ALA A 1 93 ? -8.648 -6.102 5.824 1.00 98.25 93 ALA A C 1
ATOM 737 O O . ALA A 1 93 ? -9.434 -5.175 5.624 1.00 98.25 93 ALA A O 1
ATOM 738 N N . LEU A 1 94 ? -8.679 -7.207 5.069 1.00 98.19 94 LEU A N 1
ATOM 739 C CA . LEU A 1 94 ? -9.605 -7.375 3.940 1.00 98.19 94 LEU A CA 1
ATOM 740 C C . LEU A 1 94 ? -11.076 -7.310 4.371 1.00 98.19 94 LEU A C 1
ATOM 742 O O . LEU A 1 94 ? -11.891 -6.665 3.714 1.00 98.19 94 LEU A O 1
ATOM 746 N N . ARG A 1 95 ? -11.432 -7.930 5.503 1.00 97.12 95 ARG A N 1
ATOM 747 C CA . ARG A 1 95 ? -12.790 -7.838 6.062 1.00 97.12 95 ARG A CA 1
ATOM 748 C C . ARG A 1 95 ? -13.135 -6.410 6.494 1.00 97.12 95 ARG A C 1
ATOM 750 O O . ARG A 1 95 ? -14.294 -6.005 6.375 1.00 97.12 95 ARG A O 1
ATOM 757 N N . THR A 1 96 ? -12.153 -5.657 6.987 1.00 97.56 96 THR A N 1
ATOM 758 C CA . THR A 1 96 ? -12.309 -4.247 7.363 1.00 97.56 96 THR A CA 1
ATOM 759 C C . THR A 1 96 ? -12.673 -3.404 6.145 1.00 97.56 96 THR A C 1
ATOM 761 O O . THR A 1 96 ? -13.675 -2.689 6.210 1.00 97.56 96 THR A O 1
ATOM 764 N N . LEU A 1 97 ? -11.953 -3.568 5.027 1.00 98.12 97 LEU A N 1
ATOM 765 C CA . LEU A 1 97 ? -12.316 -2.952 3.745 1.00 98.12 97 LEU A CA 1
ATOM 766 C C . LEU A 1 97 ? -13.715 -3.395 3.311 1.00 98.12 97 LEU A C 1
ATOM 768 O O . LEU A 1 97 ? -14.606 -2.565 3.194 1.00 98.12 97 LEU A O 1
ATOM 772 N N . PHE A 1 98 ? -13.969 -4.702 3.206 1.00 96.94 98 PHE A N 1
ATOM 773 C CA . PHE A 1 98 ? -15.257 -5.236 2.742 1.00 96.94 98 PHE A CA 1
ATOM 774 C C . PHE A 1 98 ? -16.468 -4.641 3.477 1.00 96.94 98 PHE A C 1
ATOM 776 O O . PHE A 1 98 ? -17.516 -4.398 2.880 1.00 96.94 98 PHE A O 1
ATOM 783 N N . THR A 1 99 ? -16.327 -4.416 4.785 1.00 96.00 99 THR A N 1
ATOM 784 C CA . THR A 1 99 ? -17.417 -3.950 5.648 1.00 96.00 99 THR A CA 1
ATOM 785 C C . THR A 1 99 ? -17.610 -2.432 5.605 1.00 96.00 99 THR A C 1
ATOM 787 O O . THR A 1 99 ? -18.725 -1.961 5.832 1.00 96.00 99 THR A O 1
ATOM 790 N N . ARG A 1 100 ? -16.540 -1.656 5.398 1.00 96.94 100 ARG A N 1
ATOM 791 C CA . ARG A 1 100 ? -16.533 -0.201 5.660 1.00 96.94 100 ARG A CA 1
ATOM 792 C C . ARG A 1 100 ? -16.120 0.648 4.461 1.00 96.94 100 ARG A C 1
ATOM 794 O O . ARG A 1 100 ? -16.494 1.812 4.412 1.00 96.94 100 ARG A O 1
ATOM 801 N N . ASP A 1 101 ? -15.401 0.067 3.513 1.00 97.88 101 ASP A N 1
ATOM 802 C CA . ASP A 1 101 ? -14.968 0.682 2.264 1.00 97.88 101 ASP A CA 1
ATOM 803 C C . ASP A 1 101 ? -15.022 -0.360 1.139 1.00 97.88 101 ASP A C 1
ATOM 805 O O . ASP A 1 101 ? -14.030 -1.002 0.783 1.00 97.88 101 ASP A O 1
ATOM 809 N N . ARG A 1 102 ? -16.236 -0.581 0.620 1.00 96.94 102 ARG A N 1
ATOM 810 C CA . ARG A 1 102 ? -16.463 -1.614 -0.394 1.00 96.94 102 ARG A CA 1
ATOM 811 C C . ARG A 1 102 ? -15.696 -1.330 -1.686 1.00 96.94 102 ARG A C 1
ATOM 813 O O . ARG A 1 102 ? -15.194 -2.264 -2.294 1.00 96.94 102 ARG A O 1
ATOM 820 N N . GLU A 1 103 ? -15.574 -0.059 -2.052 1.00 98.12 103 GLU A N 1
ATOM 821 C CA . GLU A 1 103 ? -14.794 0.383 -3.207 1.00 98.12 103 GLU A CA 1
ATOM 822 C C . GLU A 1 103 ? -13.307 0.049 -3.025 1.00 98.12 103 GLU A C 1
ATOM 824 O O . GLU A 1 103 ? -12.716 -0.574 -3.903 1.00 98.12 103 GLU A O 1
ATOM 829 N N . GLY A 1 104 ? -12.725 0.362 -1.861 1.00 98.38 104 GLY A N 1
ATOM 830 C CA . GLY A 1 104 ? -11.347 -0.016 -1.536 1.00 98.38 104 GLY A CA 1
ATOM 831 C C . GLY A 1 104 ? -11.126 -1.533 -1.519 1.00 98.38 104 GLY A C 1
ATOM 832 O O . GLY A 1 104 ? -10.101 -2.015 -1.996 1.00 98.38 104 GLY A O 1
ATOM 833 N N . PHE A 1 105 ? -12.099 -2.312 -1.031 1.00 98.38 105 PHE A N 1
ATOM 834 C CA . PHE A 1 105 ? -12.043 -3.776 -1.110 1.00 98.38 105 PHE A CA 1
ATOM 835 C C . PHE A 1 105 ? -12.019 -4.268 -2.559 1.00 98.38 105 PHE A C 1
ATOM 837 O O . PHE A 1 105 ? -11.131 -5.038 -2.917 1.00 98.38 105 PHE A O 1
ATOM 844 N N . ASP A 1 106 ? -12.975 -3.820 -3.377 1.00 97.62 106 ASP A N 1
ATOM 845 C CA . ASP A 1 106 ? -13.089 -4.224 -4.780 1.00 97.62 106 ASP A CA 1
ATOM 846 C C . ASP A 1 106 ? -11.813 -3.823 -5.558 1.00 97.62 106 ASP A C 1
ATOM 848 O O . ASP A 1 106 ? -11.274 -4.623 -6.323 1.00 97.62 106 ASP A O 1
ATOM 852 N N . PHE A 1 107 ? -11.251 -2.642 -5.266 1.00 98.50 107 PHE A N 1
ATOM 853 C CA . PHE A 1 107 ? -9.990 -2.164 -5.838 1.00 98.50 107 PHE A CA 1
ATOM 854 C C . PHE A 1 107 ? -8.802 -3.085 -5.529 1.00 98.50 107 PHE A C 1
ATOM 856 O O . PHE A 1 107 ? -8.019 -3.388 -6.434 1.00 98.50 107 PHE A O 1
ATOM 863 N N . VAL A 1 108 ? -8.683 -3.548 -4.277 1.00 98.56 108 VAL A N 1
ATOM 864 C CA . VAL A 1 108 ? -7.626 -4.476 -3.846 1.00 98.56 108 VAL A CA 1
ATOM 865 C C . VAL A 1 108 ? -7.772 -5.827 -4.533 1.00 98.56 108 VAL A C 1
ATOM 867 O O . VAL A 1 108 ? -6.802 -6.333 -5.086 1.00 98.56 108 VAL A O 1
ATOM 870 N N . VAL A 1 109 ? -8.966 -6.421 -4.526 1.00 97.44 109 VAL A N 1
ATOM 871 C CA . VAL A 1 109 ? -9.158 -7.792 -5.034 1.00 97.44 109 VAL A CA 1
ATOM 872 C C . VAL A 1 109 ? -9.081 -7.893 -6.554 1.00 97.44 109 VAL A C 1
ATOM 874 O O . VAL A 1 109 ? -8.797 -8.966 -7.077 1.00 97.44 109 VAL A O 1
ATOM 877 N N . GLU A 1 110 ? -9.318 -6.790 -7.264 1.00 97.62 110 GLU A N 1
ATOM 878 C CA . GLU A 1 110 ? -9.120 -6.707 -8.712 1.00 97.62 110 GLU A CA 1
ATOM 879 C C . GLU A 1 110 ? -7.629 -6.678 -9.094 1.00 97.62 110 GLU A C 1
ATOM 881 O O . GLU A 1 110 ? -7.263 -7.129 -10.178 1.00 97.62 110 GLU A O 1
ATOM 886 N N . ARG A 1 111 ? -6.760 -6.145 -8.222 1.00 97.88 111 ARG A N 1
ATOM 887 C CA . ARG A 1 111 ? -5.368 -5.797 -8.569 1.00 97.88 111 ARG A CA 1
ATOM 888 C C . ARG A 1 111 ? -4.323 -6.651 -7.890 1.00 97.88 111 ARG A C 1
ATOM 890 O O . ARG A 1 111 ? -3.337 -7.007 -8.528 1.00 97.88 111 ARG A O 1
ATOM 897 N N . LEU A 1 112 ? -4.506 -6.953 -6.614 1.00 98.25 112 LEU A N 1
ATOM 898 C CA . LEU A 1 112 ? -3.605 -7.773 -5.821 1.00 98.25 112 LEU A CA 1
ATOM 899 C C . LEU A 1 112 ? -4.078 -9.221 -5.880 1.00 98.25 112 LEU A C 1
ATOM 901 O O . LEU A 1 112 ? -5.238 -9.479 -5.590 1.00 98.25 112 LEU A O 1
ATOM 905 N N . GLY A 1 113 ? -3.205 -10.177 -6.208 1.00 97.69 113 GLY A N 1
ATOM 906 C CA . GLY A 1 113 ? -3.600 -11.592 -6.205 1.00 97.69 113 GLY A CA 1
ATOM 907 C C . GLY A 1 113 ? -2.971 -12.437 -5.094 1.00 97.69 113 GLY A C 1
ATOM 908 O O . GLY A 1 113 ? -3.573 -13.429 -4.668 1.00 97.69 113 GLY A O 1
ATOM 909 N N . LYS A 1 114 ? -1.796 -12.051 -4.576 1.00 98.44 114 LYS A N 1
ATOM 910 C CA . LYS A 1 114 ? -1.111 -12.787 -3.504 1.00 98.44 114 LYS A CA 1
ATOM 911 C C . LYS A 1 114 ? -0.548 -11.870 -2.415 1.00 98.44 114 LYS A C 1
ATOM 913 O O . LYS A 1 114 ? 0.082 -10.860 -2.705 1.00 98.44 114 LYS A O 1
ATOM 918 N N . ILE A 1 115 ? -0.701 -12.288 -1.158 1.00 98.56 115 ILE A N 1
ATOM 919 C CA . ILE A 1 115 ? -0.001 -11.739 0.010 1.00 98.56 115 ILE A CA 1
ATOM 920 C C . ILE A 1 115 ? 0.973 -12.798 0.541 1.00 98.56 115 ILE A C 1
ATOM 922 O O . ILE A 1 115 ? 0.581 -13.933 0.826 1.00 98.56 115 ILE A O 1
ATOM 926 N N . GLU A 1 116 ? 2.243 -12.434 0.697 1.00 98.38 116 GLU A N 1
ATOM 927 C CA . GLU A 1 116 ? 3.284 -13.293 1.272 1.00 98.38 116 GLU A CA 1
ATOM 928 C C . GLU A 1 116 ? 3.858 -12.673 2.546 1.00 98.38 116 GLU A C 1
ATOM 930 O O . GLU A 1 116 ? 4.382 -11.562 2.533 1.00 98.38 116 GLU A O 1
ATOM 935 N N . CYS A 1 117 ? 3.778 -13.398 3.656 1.00 96.00 117 CYS A N 1
ATOM 936 C CA . CYS A 1 117 ? 4.278 -12.922 4.939 1.00 96.00 117 CYS A CA 1
ATOM 937 C C . CYS A 1 117 ? 5.806 -12.993 4.987 1.00 96.00 117 CYS A C 1
ATOM 939 O O . CYS A 1 117 ? 6.402 -14.034 4.704 1.00 96.00 117 CYS A O 1
ATOM 941 N N . ALA A 1 118 ? 6.433 -11.899 5.404 1.00 94.25 118 ALA A N 1
ATOM 942 C CA . ALA A 1 118 ? 7.868 -11.789 5.594 1.00 94.25 118 ALA A CA 1
ATOM 943 C C . ALA A 1 118 ? 8.213 -11.392 7.030 1.00 94.25 118 ALA A C 1
ATOM 945 O O . ALA A 1 118 ? 7.472 -10.693 7.720 1.00 94.25 118 ALA A O 1
ATOM 946 N N . VAL A 1 119 ? 9.398 -11.815 7.472 1.00 91.75 119 VAL A N 1
ATOM 947 C CA . VAL A 1 119 ? 9.910 -11.507 8.817 1.00 91.75 119 VAL A CA 1
ATOM 948 C C . VAL A 1 119 ? 10.219 -10.010 8.970 1.00 91.75 119 VAL A C 1
ATOM 950 O O . VAL A 1 119 ? 10.148 -9.467 10.069 1.00 91.75 119 VAL A O 1
ATOM 953 N N . SER A 1 120 ? 10.538 -9.322 7.873 1.00 91.88 120 SER A N 1
ATOM 954 C CA . SER A 1 120 ? 10.909 -7.906 7.864 1.00 91.88 120 SER A CA 1
ATOM 955 C C . SER A 1 120 ? 10.687 -7.280 6.495 1.00 91.88 120 SER A C 1
ATOM 957 O O . SER A 1 120 ? 10.886 -7.963 5.490 1.00 91.88 120 SER A O 1
ATOM 959 N N . GLY A 1 121 ? 10.396 -5.977 6.484 1.00 89.50 121 GLY A N 1
ATOM 960 C CA . GLY A 1 121 ? 10.248 -5.195 5.263 1.00 89.50 121 GLY A CA 1
ATOM 961 C C . GLY A 1 121 ? 8.962 -5.492 4.503 1.00 89.50 121 GLY A C 1
ATOM 962 O O . GLY A 1 121 ? 8.448 -6.610 4.540 1.00 89.50 121 GLY A O 1
ATOM 963 N N . SER A 1 122 ? 8.465 -4.486 3.795 1.00 93.31 122 SER A N 1
ATOM 964 C CA . SER A 1 122 ? 7.326 -4.623 2.890 1.00 93.31 122 SER A CA 1
ATOM 965 C C . SER A 1 122 ? 7.730 -4.207 1.472 1.00 93.31 122 SER A C 1
ATOM 967 O O . SER A 1 122 ? 8.552 -3.303 1.289 1.00 93.31 122 SER A O 1
ATOM 969 N N . ALA A 1 123 ? 7.213 -4.913 0.467 1.00 94.81 123 ALA A N 1
ATOM 970 C CA . ALA A 1 123 ? 7.447 -4.617 -0.944 1.00 94.81 123 ALA A CA 1
ATOM 971 C C . ALA A 1 123 ? 6.347 -5.214 -1.828 1.00 94.81 123 ALA A C 1
ATOM 973 O O . ALA A 1 123 ? 5.929 -6.357 -1.618 1.00 94.81 123 ALA A O 1
ATOM 974 N N . VAL A 1 124 ? 5.942 -4.474 -2.857 1.00 96.50 124 VAL A N 1
ATOM 975 C CA . VAL A 1 124 ? 5.050 -4.960 -3.912 1.00 96.50 124 VAL A CA 1
ATOM 976 C C . VAL A 1 124 ? 5.828 -5.324 -5.175 1.00 96.50 124 VAL A C 1
ATOM 978 O O . VAL A 1 124 ? 6.815 -4.686 -5.539 1.00 96.50 124 VAL A O 1
ATOM 981 N N . TYR A 1 125 ? 5.374 -6.387 -5.829 1.00 96.75 125 TYR A N 1
ATOM 982 C CA . TYR A 1 125 ? 5.935 -6.968 -7.041 1.00 96.75 125 TYR A CA 1
ATOM 983 C C . TYR A 1 125 ? 4.826 -7.000 -8.104 1.00 96.75 125 TYR A C 1
ATOM 985 O O . TYR A 1 125 ? 4.172 -8.032 -8.295 1.00 96.75 125 TYR A O 1
ATOM 993 N N . PRO A 1 126 ? 4.545 -5.860 -8.760 1.00 96.56 126 PRO A N 1
ATOM 994 C CA . PRO A 1 126 ? 3.410 -5.731 -9.673 1.00 96.56 126 PRO A CA 1
ATOM 995 C C . PRO A 1 126 ? 3.568 -6.518 -10.983 1.00 96.56 126 PRO A C 1
ATOM 997 O O . PRO A 1 126 ? 2.580 -6.761 -11.666 1.00 96.56 126 PRO A O 1
ATOM 1000 N N . TRP A 1 127 ? 4.789 -6.941 -11.321 1.00 94.94 127 TRP A N 1
ATOM 1001 C CA . TRP A 1 127 ? 5.104 -7.754 -12.502 1.00 94.94 127 TRP A CA 1
ATOM 1002 C C . TRP A 1 127 ? 4.921 -9.266 -12.297 1.00 94.94 127 TRP A C 1
ATOM 1004 O O . TRP A 1 127 ? 5.031 -10.029 -13.256 1.00 94.94 127 TRP A O 1
ATOM 1014 N N . GLU A 1 128 ? 4.696 -9.723 -11.064 1.00 96.38 128 GLU A N 1
ATOM 1015 C CA . GLU A 1 128 ? 4.425 -11.136 -10.781 1.00 96.38 128 GLU A CA 1
ATOM 1016 C C . GLU A 1 128 ? 3.026 -11.531 -11.279 1.00 96.38 128 GLU A C 1
ATOM 1018 O O . GLU A 1 128 ? 2.130 -10.693 -11.398 1.00 96.38 128 GLU A O 1
ATOM 1023 N N . ASN A 1 129 ? 2.817 -12.823 -11.552 1.00 94.88 129 ASN A N 1
ATOM 1024 C CA . ASN A 1 129 ? 1.511 -13.354 -11.947 1.00 94.88 129 ASN A CA 1
ATOM 1025 C C . ASN A 1 129 ? 1.098 -14.540 -11.049 1.00 94.88 129 ASN A C 1
ATOM 1027 O O . ASN A 1 129 ? 1.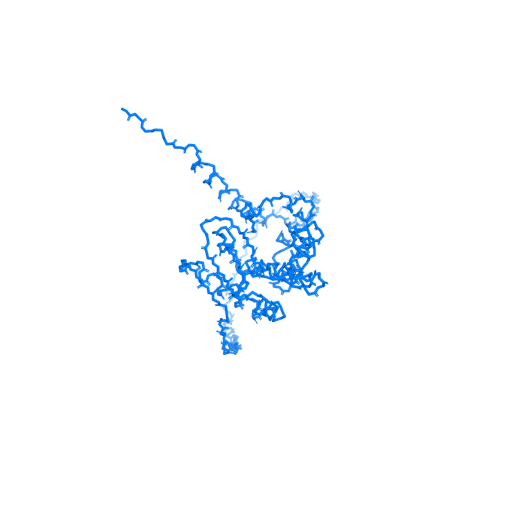603 -15.650 -11.243 1.00 94.88 129 ASN A O 1
ATOM 1031 N N . PRO A 1 130 ? 0.177 -14.345 -10.084 1.00 96.88 130 PRO A N 1
ATOM 1032 C CA . PRO A 1 130 ? -0.486 -13.080 -9.753 1.00 96.88 130 PRO A CA 1
ATOM 1033 C C . PRO A 1 130 ? 0.462 -12.045 -9.129 1.00 96.88 130 PRO A C 1
ATOM 1035 O O . PRO A 1 130 ? 1.488 -12.411 -8.554 1.00 96.88 130 PRO 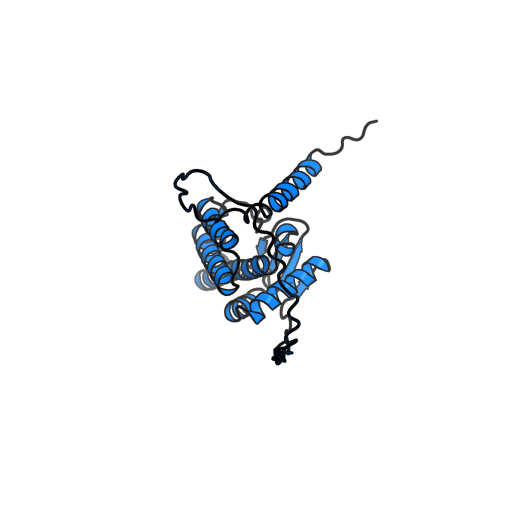A O 1
ATOM 1038 N N . SER A 1 131 ? 0.066 -10.769 -9.171 1.00 97.88 131 SER A N 1
ATOM 1039 C CA . SER A 1 131 ? 0.766 -9.683 -8.479 1.00 97.88 131 SER A CA 1
ATOM 1040 C C . SER A 1 131 ? 0.903 -9.998 -6.986 1.00 97.88 131 SER A C 1
ATOM 1042 O O . SER A 1 131 ? -0.002 -10.563 -6.352 1.00 97.88 131 SER A O 1
ATOM 1044 N N . LEU A 1 132 ? 2.056 -9.648 -6.422 1.00 98.12 132 LEU A N 1
ATOM 1045 C CA . LEU A 1 132 ? 2.446 -10.067 -5.083 1.00 98.12 132 LEU A CA 1
ATOM 1046 C C . LEU A 1 132 ? 2.728 -8.862 -4.189 1.00 98.12 132 LEU A C 1
ATOM 1048 O O . LEU A 1 132 ? 3.555 -8.021 -4.521 1.00 98.12 132 LEU A O 1
ATOM 1052 N N . PHE A 1 133 ? 2.133 -8.849 -2.999 1.00 98.25 133 PHE A N 1
ATOM 1053 C CA . PHE A 1 133 ? 2.562 -8.001 -1.895 1.00 98.25 133 PHE A CA 1
ATOM 1054 C C . PHE A 1 133 ? 3.252 -8.848 -0.825 1.00 98.25 133 PHE A C 1
ATOM 1056 O O . PHE A 1 133 ? 2.633 -9.704 -0.187 1.00 98.25 133 PHE A O 1
ATOM 1063 N N . ARG A 1 134 ? 4.552 -8.622 -0.625 1.00 97.94 134 ARG A N 1
ATOM 1064 C CA . ARG A 1 134 ? 5.295 -9.194 0.495 1.00 97.94 134 ARG A CA 1
ATOM 1065 C C . ARG A 1 134 ? 5.203 -8.239 1.676 1.00 97.94 134 ARG A C 1
ATOM 1067 O O . ARG A 1 134 ? 5.672 -7.109 1.579 1.00 97.94 134 ARG A O 1
ATOM 1074 N N . VAL A 1 135 ? 4.632 -8.697 2.784 1.00 97.50 135 VAL A N 1
ATOM 1075 C CA . VAL A 1 135 ? 4.312 -7.856 3.942 1.00 97.50 135 VAL A CA 1
ATOM 1076 C C . VAL A 1 135 ? 5.136 -8.241 5.166 1.00 97.50 135 VAL A C 1
ATOM 1078 O O . VAL A 1 135 ? 5.163 -9.401 5.578 1.00 97.50 135 VAL A O 1
ATOM 1081 N N . GLY A 1 136 ? 5.799 -7.255 5.767 1.00 96.25 136 GLY A N 1
ATOM 1082 C CA . GLY A 1 136 ? 6.619 -7.437 6.962 1.00 96.25 136 GLY A CA 1
ATOM 1083 C C . GLY A 1 136 ? 5.812 -7.449 8.262 1.00 96.25 136 GLY A C 1
ATOM 1084 O O . GLY A 1 136 ? 4.723 -6.878 8.346 1.00 96.25 136 GLY A O 1
ATOM 1085 N N . VAL A 1 137 ? 6.401 -8.031 9.315 1.00 96.12 137 VAL A N 1
ATOM 1086 C CA . VAL A 1 137 ? 5.814 -8.136 10.669 1.00 96.12 137 VAL A CA 1
ATOM 1087 C C . VAL A 1 137 ? 5.268 -6.815 11.204 1.00 96.12 137 VAL A C 1
ATOM 1089 O O . VAL A 1 137 ? 4.191 -6.809 11.793 1.00 96.12 137 VAL A O 1
ATOM 1092 N N . ALA A 1 138 ? 5.982 -5.703 11.010 1.00 94.75 138 ALA A N 1
ATOM 1093 C CA . ALA A 1 138 ? 5.545 -4.397 11.505 1.00 94.75 138 ALA A CA 1
ATOM 1094 C C . ALA A 1 138 ? 4.194 -3.979 10.902 1.00 94.75 138 ALA A C 1
ATOM 1096 O O . ALA A 1 138 ? 3.296 -3.568 11.633 1.00 94.75 138 ALA A O 1
ATOM 1097 N N . THR A 1 139 ? 4.034 -4.171 9.593 1.00 95.75 139 THR A N 1
ATOM 1098 C CA . THR A 1 139 ? 2.841 -3.761 8.853 1.00 95.75 139 THR A CA 1
ATOM 1099 C C . THR A 1 139 ? 1.655 -4.679 9.142 1.00 95.75 139 THR A C 1
ATOM 1101 O O . THR A 1 139 ? 0.580 -4.188 9.477 1.00 95.75 139 THR A O 1
ATOM 1104 N N . PHE A 1 140 ? 1.820 -6.009 9.093 1.00 96.75 140 PHE A N 1
ATOM 1105 C CA . PHE A 1 140 ? 0.674 -6.900 9.329 1.00 96.75 140 PHE A CA 1
ATOM 1106 C C . PHE A 1 140 ? 0.259 -6.997 10.805 1.00 96.75 140 PHE A C 1
ATOM 1108 O O . PHE A 1 140 ? -0.862 -7.421 11.078 1.00 96.75 140 PHE A O 1
ATOM 1115 N N . ASN A 1 141 ? 1.129 -6.647 11.763 1.00 96.88 141 ASN A N 1
ATOM 1116 C CA . ASN A 1 141 ? 0.775 -6.545 13.189 1.00 96.88 141 ASN A CA 1
ATOM 1117 C C . ASN A 1 141 ? 0.341 -5.136 13.610 1.00 96.88 141 ASN A C 1
ATOM 1119 O O . ASN A 1 141 ? 0.015 -4.933 14.783 1.00 96.88 141 ASN A O 1
ATOM 1123 N N . ALA A 1 142 ? 0.324 -4.171 12.689 1.00 95.56 142 ALA A N 1
ATOM 1124 C CA . ALA A 1 142 ? -0.349 -2.907 12.927 1.00 95.56 142 ALA A CA 1
ATOM 1125 C C . ALA A 1 142 ? -1.856 -3.136 13.135 1.00 95.56 142 ALA A C 1
ATOM 1127 O O . ALA A 1 142 ? -2.382 -4.248 13.012 1.00 95.56 142 ALA A O 1
ATOM 1128 N N . ASN A 1 143 ? -2.585 -2.072 13.466 1.00 96.50 143 ASN A N 1
ATOM 1129 C CA . ASN A 1 143 ? -4.026 -2.205 13.616 1.00 96.50 143 ASN A CA 1
ATOM 1130 C C . ASN A 1 143 ? -4.698 -2.532 12.257 1.00 96.50 143 ASN A C 1
ATOM 1132 O O . ASN A 1 143 ? -4.186 -2.137 11.204 1.00 96.50 143 ASN A O 1
ATOM 1136 N N . PRO A 1 144 ? -5.864 -3.206 12.253 1.00 97.94 144 PRO A N 1
ATOM 1137 C CA . PRO A 1 144 ? -6.506 -3.643 11.012 1.00 97.94 144 PRO A CA 1
ATOM 1138 C C . PRO A 1 144 ? -6.913 -2.519 10.053 1.00 97.94 144 PRO A C 1
ATOM 1140 O O . PRO A 1 144 ? -6.994 -2.766 8.855 1.00 97.94 144 PRO A O 1
ATOM 1143 N N . ILE A 1 145 ? -7.182 -1.304 10.551 1.00 98.38 145 ILE A N 1
ATOM 1144 C CA . ILE A 1 145 ? -7.539 -0.147 9.711 1.00 98.38 145 ILE A CA 1
ATOM 1145 C C . ILE A 1 145 ? -6.308 0.352 8.957 1.00 98.38 145 ILE A C 1
ATOM 1147 O O . ILE A 1 145 ? -6.383 0.582 7.751 1.00 98.38 145 ILE A O 1
ATOM 1151 N N . TRP A 1 146 ? -5.178 0.473 9.651 1.00 97.81 146 TRP A N 1
ATOM 1152 C CA . TRP A 1 146 ? -3.907 0.817 9.028 1.00 97.81 146 TRP A CA 1
ATOM 1153 C C . TRP A 1 146 ? -3.501 -0.227 7.994 1.00 97.81 146 TRP A C 1
ATOM 1155 O O . TRP A 1 146 ? -3.262 0.104 6.839 1.00 97.81 146 TRP A O 1
ATOM 1165 N N . TYR A 1 147 ? -3.510 -1.509 8.366 1.00 98.31 147 TYR A N 1
ATOM 1166 C CA . TYR A 1 147 ? -3.117 -2.552 7.426 1.00 98.31 147 TYR A CA 1
ATOM 1167 C C . TYR A 1 147 ? -4.066 -2.622 6.214 1.00 98.31 147 TYR A C 1
ATOM 1169 O O . TYR A 1 147 ? -3.616 -2.772 5.081 1.00 98.31 147 TYR A O 1
ATOM 1177 N N . ALA A 1 148 ? -5.371 -2.416 6.418 1.00 98.62 148 ALA A N 1
ATOM 1178 C CA . ALA A 1 148 ? -6.335 -2.278 5.329 1.00 98.62 148 ALA A CA 1
ATOM 1179 C C . ALA A 1 148 ? -5.986 -1.135 4.363 1.00 98.62 148 ALA A C 1
ATOM 1181 O O . ALA A 1 148 ? -6.058 -1.335 3.152 1.00 98.62 148 ALA A O 1
ATOM 1182 N N . SER A 1 149 ? -5.584 0.037 4.868 1.00 98.56 149 SER A N 1
ATOM 1183 C CA . SER A 1 149 ? -5.191 1.154 4.002 1.00 98.56 149 SER A CA 1
ATOM 1184 C C . SER A 1 149 ? -3.908 0.858 3.223 1.00 98.56 149 SER A C 1
ATOM 1186 O O . SER A 1 149 ? -3.827 1.202 2.047 1.00 98.56 149 SER A O 1
ATOM 1188 N N . VAL A 1 150 ? -2.949 0.147 3.826 1.00 98.19 150 VAL A N 1
ATOM 1189 C CA . VAL A 1 150 ? -1.724 -0.294 3.141 1.00 98.19 150 VAL A CA 1
ATOM 1190 C C . VAL A 1 150 ? -2.037 -1.248 1.988 1.00 98.19 150 VAL A C 1
ATOM 1192 O O . VAL A 1 150 ? -1.448 -1.125 0.922 1.00 98.19 150 VAL A O 1
ATOM 1195 N N . LEU A 1 151 ? -3.003 -2.162 2.135 1.00 98.62 151 LEU A N 1
ATOM 1196 C CA . LEU A 1 151 ? -3.407 -3.026 1.016 1.00 98.62 151 LEU A CA 1
ATOM 1197 C C . LEU A 1 151 ? -3.921 -2.211 -0.184 1.00 98.62 151 LEU A C 1
ATOM 1199 O O . LEU A 1 151 ? -3.604 -2.542 -1.329 1.00 98.62 151 LEU A O 1
ATOM 1203 N N . VAL A 1 152 ? -4.682 -1.140 0.069 1.00 98.75 152 VAL A N 1
ATOM 1204 C CA . VAL A 1 152 ? -5.142 -0.222 -0.987 1.00 98.75 152 VAL A CA 1
ATOM 1205 C C . VAL A 1 152 ? -3.963 0.546 -1.591 1.00 98.75 152 VAL A C 1
ATOM 1207 O O . VAL A 1 152 ? -3.875 0.639 -2.814 1.00 98.75 152 VAL A O 1
ATOM 1210 N N . HIS A 1 153 ? -3.031 1.026 -0.761 1.00 98.12 153 HIS A N 1
ATOM 1211 C CA . HIS A 1 153 ? -1.803 1.688 -1.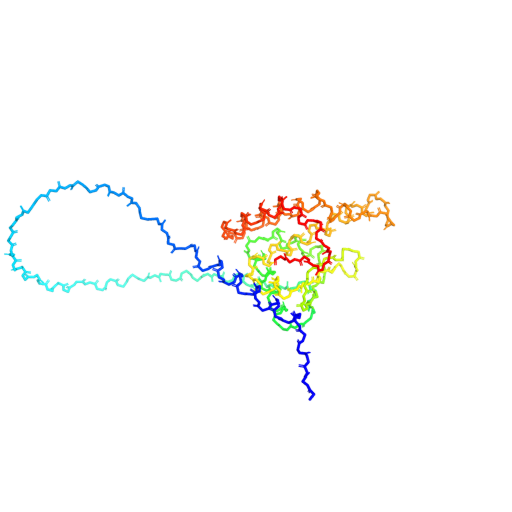210 1.00 98.12 153 HIS A CA 1
ATOM 1212 C C . HIS A 1 153 ? -1.015 0.807 -2.190 1.00 98.12 153 HIS A C 1
ATOM 1214 O O . HIS A 1 153 ? -0.723 1.208 -3.311 1.00 98.12 153 HIS A O 1
ATOM 1220 N N . GLU A 1 154 ? -0.716 -0.432 -1.810 1.00 98.06 154 GLU A N 1
ATOM 1221 C CA . GLU A 1 154 ? 0.090 -1.330 -2.646 1.00 98.06 154 GLU A CA 1
ATOM 1222 C C . GLU A 1 154 ? -0.657 -1.731 -3.929 1.00 98.06 154 GLU A C 1
ATOM 1224 O O . GLU A 1 154 ? -0.058 -1.919 -4.988 1.00 98.06 154 GLU A O 1
ATOM 1229 N N . SER A 1 155 ? -1.992 -1.782 -3.876 1.00 98.62 155 SER A N 1
ATOM 1230 C CA . SER A 1 155 ? -2.829 -1.974 -5.066 1.00 98.62 155 SER A CA 1
ATOM 1231 C C . SER A 1 155 ? -2.785 -0.772 -6.021 1.00 98.62 155 SER A C 1
ATOM 1233 O O . SER A 1 155 ? -2.908 -0.956 -7.232 1.00 98.62 155 SER A O 1
ATOM 1235 N N . CYS A 1 156 ? -2.559 0.445 -5.512 1.00 98.62 156 CYS A N 1
ATOM 1236 C CA . CYS A 1 156 ? -2.341 1.641 -6.329 1.00 98.62 156 CYS A CA 1
ATOM 1237 C C . CYS A 1 156 ? -1.034 1.543 -7.130 1.00 98.62 156 CYS A C 1
ATOM 1239 O O . CYS A 1 156 ? -1.055 1.772 -8.340 1.00 98.62 156 CYS A O 1
ATOM 1241 N N . HIS A 1 157 ? 0.060 1.071 -6.524 1.00 97.81 157 HIS A N 1
ATOM 1242 C CA . HIS A 1 157 ? 1.304 0.805 -7.256 1.00 97.81 157 HIS A CA 1
ATOM 1243 C C . HIS A 1 157 ? 1.139 -0.262 -8.347 1.00 97.81 157 HIS A C 1
ATOM 1245 O O . HIS A 1 157 ? 1.683 -0.125 -9.445 1.00 97.81 157 HIS A O 1
ATOM 1251 N N . ILE A 1 158 ? 0.341 -1.306 -8.090 1.00 98.19 158 ILE A N 1
ATOM 1252 C CA . ILE A 1 158 ? 0.017 -2.318 -9.109 1.00 98.19 158 ILE A CA 1
ATOM 1253 C C . ILE A 1 158 ? -0.757 -1.696 -10.279 1.00 98.19 158 ILE A C 1
ATOM 1255 O O . ILE A 1 158 ? -0.451 -1.972 -11.440 1.00 98.19 158 ILE A O 1
ATOM 1259 N N . GLU A 1 159 ? -1.728 -0.826 -9.999 1.00 98.12 159 GLU A N 1
ATOM 1260 C CA . GLU A 1 159 ? -2.469 -0.107 -11.038 1.00 98.12 159 GLU A CA 1
ATOM 1261 C C . GLU A 1 159 ? -1.572 0.832 -11.854 1.00 98.12 159 GLU A C 1
ATOM 1263 O O . GLU A 1 159 ? -1.687 0.867 -13.079 1.00 98.12 159 GLU A O 1
ATOM 1268 N N . GLN A 1 160 ? -0.676 1.576 -11.201 1.00 97.62 160 GLN A N 1
ATOM 1269 C CA . GLN A 1 160 ? 0.291 2.452 -11.870 1.00 97.62 160 GLN A CA 1
ATOM 1270 C C . GLN A 1 160 ? 1.188 1.652 -12.818 1.00 97.62 160 GLN A C 1
ATOM 1272 O O . GLN A 1 160 ? 1.289 1.990 -13.999 1.00 97.62 160 GLN A O 1
ATOM 1277 N N . PHE A 1 161 ? 1.748 0.536 -12.339 1.00 96.75 161 PHE A N 1
ATOM 1278 C CA . PHE A 1 161 ? 2.540 -0.370 -13.167 1.00 96.75 161 PHE A CA 1
ATOM 1279 C C . PHE A 1 161 ? 1.740 -0.880 -14.370 1.00 96.75 161 PHE A C 1
ATOM 1281 O O . PHE A 1 161 ? 2.213 -0.783 -15.501 1.00 96.75 161 PHE A O 1
ATOM 1288 N N . ARG A 1 162 ? 0.507 -1.366 -14.157 1.00 95.62 162 ARG A N 1
ATOM 1289 C CA . ARG A 1 162 ? -0.368 -1.869 -15.230 1.00 95.62 162 ARG A CA 1
ATOM 1290 C C . ARG A 1 162 ? -0.630 -0.802 -16.296 1.00 95.62 162 ARG A C 1
ATOM 1292 O O . ARG A 1 162 ? -0.496 -1.077 -17.486 1.00 95.62 162 ARG A O 1
ATOM 1299 N N . ARG A 1 163 ? -0.948 0.430 -15.881 1.00 95.69 163 ARG A N 1
ATOM 1300 C CA . ARG A 1 163 ? -1.184 1.563 -16.795 1.00 95.69 163 ARG A CA 1
ATOM 1301 C C . ARG A 1 163 ? 0.048 1.901 -17.629 1.00 95.69 163 ARG A C 1
ATOM 1303 O O . ARG A 1 163 ? -0.098 2.221 -18.806 1.00 95.69 163 ARG A O 1
ATOM 1310 N N . SER A 1 164 ? 1.242 1.868 -17.041 1.00 95.06 164 SER A N 1
ATOM 1311 C CA . SER A 1 164 ? 2.485 2.123 -17.778 1.00 95.06 164 SER A CA 1
ATOM 1312 C C . SER A 1 164 ? 2.858 0.961 -18.696 1.00 95.06 164 SER A C 1
ATOM 1314 O O . SER A 1 164 ? 3.246 1.187 -19.841 1.00 95.06 164 SER A O 1
ATOM 1316 N N . PHE A 1 165 ? 2.639 -0.278 -18.254 1.00 93.44 165 PHE A N 1
ATOM 1317 C CA . PHE A 1 165 ? 2.841 -1.486 -19.056 1.00 93.44 165 PHE A CA 1
ATOM 1318 C C . PHE A 1 165 ? 1.982 -1.487 -20.328 1.00 93.44 165 PHE A C 1
ATOM 1320 O O . PHE A 1 165 ? 2.473 -1.784 -21.417 1.00 93.44 165 PHE A O 1
ATOM 1327 N N . GLU A 1 166 ? 0.710 -1.095 -20.211 1.00 92.75 166 GLU A N 1
ATOM 1328 C CA . GLU A 1 166 ? -0.218 -0.979 -21.343 1.00 92.75 166 GLU A CA 1
ATOM 1329 C C . GLU A 1 166 ? 0.188 0.114 -22.344 1.00 92.75 166 GLU A C 1
ATOM 1331 O O . GLU A 1 166 ? -0.097 -0.011 -23.535 1.00 92.75 166 GLU A O 1
ATOM 1336 N N . LYS A 1 167 ? 0.869 1.171 -21.886 1.00 90.75 167 LYS A N 1
ATOM 1337 C CA . LYS A 1 167 ? 1.309 2.293 -22.731 1.00 90.75 167 LYS A CA 1
ATOM 1338 C C . LYS A 1 167 ? 2.630 2.031 -23.450 1.00 90.75 167 LYS A C 1
ATOM 1340 O O . LYS A 1 167 ? 2.753 2.388 -24.618 1.00 90.75 167 LYS A O 1
ATOM 1345 N N . ASN A 1 168 ? 3.610 1.447 -22.759 1.00 82.25 168 ASN A N 1
ATOM 1346 C CA . ASN A 1 168 ? 5.012 1.453 -23.197 1.00 82.25 168 ASN A CA 1
ATOM 1347 C C . ASN A 1 168 ? 5.491 0.121 -23.794 1.00 82.25 168 ASN A C 1
ATOM 1349 O O . ASN A 1 168 ? 6.646 0.017 -24.194 1.00 82.25 168 ASN A O 1
ATOM 1353 N N . SER A 1 169 ? 4.610 -0.881 -23.908 1.00 70.81 169 SER A N 1
ATOM 1354 C CA . SER A 1 169 ? 4.962 -2.290 -24.138 1.00 70.81 169 SER A CA 1
ATOM 1355 C C . SER A 1 169 ? 5.790 -2.886 -22.986 1.00 70.81 169 SER A C 1
ATOM 1357 O O . SER A 1 169 ? 6.488 -2.190 -22.254 1.00 70.81 169 SER A O 1
ATOM 1359 N N . ALA A 1 170 ? 5.673 -4.199 -22.786 1.00 66.31 170 ALA A N 1
ATOM 1360 C CA . ALA A 1 170 ? 6.049 -4.892 -21.551 1.00 66.31 170 ALA A CA 1
ATOM 1361 C C . ALA A 1 170 ? 7.487 -4.685 -21.032 1.00 66.31 170 ALA A C 1
ATOM 1363 O O . ALA A 1 170 ? 7.751 -4.939 -19.858 1.00 66.31 170 ALA A O 1
ATOM 1364 N N . ALA A 1 171 ? 8.420 -4.296 -21.902 1.00 71.75 171 ALA A N 1
ATOM 1365 C CA . ALA A 1 171 ? 9.849 -4.293 -21.608 1.00 71.75 171 ALA A CA 1
ATOM 1366 C C . ALA A 1 171 ? 10.351 -3.028 -20.886 1.00 71.75 171 ALA A C 1
ATOM 1368 O O . ALA A 1 171 ? 11.417 -3.088 -20.279 1.00 71.75 171 ALA A O 1
ATOM 1369 N N . ASP A 1 172 ? 9.591 -1.924 -20.904 1.00 84.81 172 ASP A N 1
ATOM 1370 C CA . ASP A 1 172 ? 10.144 -0.583 -20.639 1.00 84.81 172 ASP A CA 1
ATOM 1371 C C . ASP A 1 172 ? 9.426 0.205 -19.523 1.00 84.81 172 ASP A C 1
ATOM 1373 O O . ASP A 1 172 ? 9.486 1.434 -19.487 1.00 84.81 172 ASP A O 1
ATOM 1377 N N . VAL A 1 173 ? 8.746 -0.464 -18.584 1.00 92.56 173 VAL A N 1
ATOM 1378 C CA . VAL A 1 173 ? 8.126 0.244 -17.446 1.00 92.56 173 VAL A CA 1
ATOM 1379 C C . VAL A 1 173 ? 9.203 0.722 -16.474 1.00 92.56 173 VAL A C 1
ATOM 1381 O O . VAL A 1 173 ? 9.859 -0.080 -15.803 1.00 92.56 173 VAL A O 1
ATOM 1384 N N . SER A 1 174 ? 9.375 2.038 -16.370 1.00 92.88 174 SER A N 1
ATOM 1385 C CA . SER A 1 174 ? 10.351 2.625 -15.453 1.00 92.88 174 SER A CA 1
ATOM 1386 C C . SER A 1 174 ? 9.870 2.504 -14.009 1.00 92.88 174 SER A C 1
ATOM 1388 O O . SER A 1 174 ? 8.706 2.762 -13.710 1.00 92.88 174 SER A O 1
ATOM 1390 N N . ALA A 1 175 ? 10.782 2.184 -13.084 1.00 91.06 175 ALA A N 1
ATOM 1391 C CA . ALA A 1 175 ? 10.485 2.177 -11.648 1.00 91.06 175 ALA A CA 1
ATOM 1392 C C . ALA A 1 175 ? 9.929 3.523 -11.155 1.00 91.06 175 ALA A C 1
ATOM 1394 O O . ALA A 1 175 ? 9.099 3.548 -10.255 1.00 91.06 175 ALA A O 1
ATOM 1395 N N . GLU A 1 176 ? 10.321 4.636 -11.778 1.00 92.12 176 GLU A N 1
ATOM 1396 C CA . GLU A 1 176 ? 9.817 5.968 -11.423 1.00 92.12 176 GLU A CA 1
ATOM 1397 C C . GLU A 1 176 ? 8.300 6.107 -11.657 1.00 92.12 176 GLU A C 1
ATOM 1399 O O . GLU A 1 176 ? 7.639 6.883 -10.974 1.00 92.12 176 GLU A O 1
ATOM 1404 N N . GLU A 1 177 ? 7.720 5.339 -12.585 1.00 94.06 177 GLU A N 1
ATOM 1405 C CA . GLU A 1 177 ? 6.291 5.425 -12.910 1.00 94.06 177 GLU A CA 1
ATOM 1406 C C . GLU A 1 177 ? 5.383 4.804 -11.841 1.00 94.06 177 GLU A C 1
ATOM 1408 O O . GLU A 1 177 ? 4.210 5.163 -11.770 1.00 94.06 177 GLU A O 1
ATOM 1413 N N . TYR A 1 178 ? 5.906 3.894 -11.012 1.00 93.88 178 TYR A N 1
ATOM 1414 C CA . TYR A 1 178 ? 5.125 3.187 -9.987 1.00 93.88 178 TYR A CA 1
ATOM 1415 C C . TYR A 1 178 ? 5.783 3.150 -8.598 1.00 93.88 178 TYR A C 1
ATOM 1417 O O . TYR A 1 178 ? 5.165 2.679 -7.659 1.00 93.88 178 TYR A O 1
ATOM 1425 N N . PHE A 1 179 ? 7.007 3.655 -8.436 1.00 90.56 179 PHE A N 1
ATOM 1426 C CA . PHE A 1 179 ? 7.690 3.821 -7.141 1.00 90.56 179 PHE A CA 1
ATOM 1427 C C . PHE A 1 179 ? 8.393 5.176 -6.983 1.00 90.56 179 PHE A C 1
ATOM 1429 O O . PHE A 1 179 ? 9.018 5.424 -5.946 1.00 90.56 179 PHE A O 1
ATOM 1436 N N . GLY A 1 180 ? 8.318 6.031 -8.005 1.00 91.75 180 GLY A N 1
ATOM 1437 C CA . GLY A 1 180 ? 8.860 7.382 -7.977 1.00 91.75 180 GLY A CA 1
ATOM 1438 C C . GLY A 1 180 ? 8.098 8.320 -7.050 1.00 91.75 180 GLY A C 1
ATOM 1439 O O . GLY A 1 180 ? 7.052 7.976 -6.502 1.00 91.75 180 GLY A O 1
ATOM 1440 N N . GLU A 1 181 ? 8.592 9.548 -6.918 1.00 92.56 181 GLU A N 1
ATOM 1441 C CA . GLU A 1 181 ? 8.014 10.554 -6.012 1.00 92.56 181 GLU A CA 1
ATOM 1442 C C . GLU A 1 181 ? 6.530 10.811 -6.305 1.00 92.56 181 GLU A C 1
ATOM 1444 O O . GLU A 1 181 ? 5.690 10.797 -5.407 1.00 92.56 181 GLU A O 1
ATOM 1449 N N . LYS A 1 182 ? 6.191 11.004 -7.585 1.00 94.31 182 LYS A N 1
ATOM 1450 C CA . LYS A 1 182 ? 4.804 11.255 -8.003 1.00 94.31 182 LYS A CA 1
ATOM 1451 C C . LYS A 1 182 ? 3.905 10.043 -7.777 1.00 94.31 182 LYS A C 1
ATOM 1453 O O . LYS A 1 182 ? 2.751 10.218 -7.398 1.00 94.31 182 LYS A O 1
ATOM 1458 N N . ALA A 1 183 ? 4.436 8.848 -8.024 1.00 95.31 183 ALA A N 1
ATOM 1459 C CA . ALA A 1 183 ? 3.710 7.598 -7.856 1.00 95.31 183 ALA A CA 1
ATOM 1460 C C . ALA A 1 183 ? 3.370 7.359 -6.377 1.00 95.31 183 ALA A C 1
ATOM 1462 O O . ALA A 1 183 ? 2.219 7.092 -6.038 1.00 95.31 183 ALA A O 1
ATOM 1463 N N . GLU A 1 184 ? 4.359 7.545 -5.501 1.00 94.44 184 GLU A N 1
ATOM 1464 C CA . GLU A 1 184 ? 4.202 7.473 -4.050 1.00 94.44 184 GLU A CA 1
ATOM 1465 C C . GLU A 1 184 ? 3.204 8.519 -3.540 1.00 94.44 184 GLU A C 1
ATOM 1467 O O . GLU A 1 184 ? 2.311 8.181 -2.771 1.00 94.44 184 GLU A O 1
ATOM 1472 N N . GLN A 1 185 ? 3.301 9.775 -3.990 1.00 94.62 185 GLN A N 1
ATOM 1473 C CA . GLN A 1 185 ? 2.372 10.828 -3.569 1.00 94.62 185 GLN A CA 1
ATOM 1474 C C . GLN A 1 185 ? 0.915 10.478 -3.913 1.00 94.62 185 GLN A C 1
ATOM 1476 O O . GLN A 1 185 ? 0.042 10.628 -3.060 1.00 94.62 185 GLN A O 1
ATOM 1481 N N . GLU A 1 186 ? 0.652 9.970 -5.122 1.00 96.38 186 GLU A N 1
ATOM 1482 C CA . GLU A 1 186 ? -0.685 9.503 -5.517 1.00 96.38 186 GLU A CA 1
ATOM 1483 C C . GLU A 1 186 ? -1.172 8.369 -4.601 1.00 96.38 186 GLU A C 1
ATOM 1485 O O . GLU A 1 186 ? -2.292 8.423 -4.091 1.00 96.38 186 GLU A O 1
ATOM 1490 N N . CYS A 1 187 ? -0.336 7.361 -4.336 1.00 97.06 187 CYS A N 1
ATOM 1491 C CA . CYS A 1 187 ? -0.747 6.229 -3.506 1.00 97.06 187 CYS A CA 1
ATOM 1492 C C . CYS A 1 187 ? -0.896 6.595 -2.018 1.00 97.06 187 CYS A C 1
ATOM 1494 O O . CYS A 1 187 ? -1.793 6.072 -1.351 1.00 97.06 187 CYS A O 1
ATOM 1496 N N . LEU A 1 188 ? -0.116 7.551 -1.502 1.00 96.06 188 LEU A N 1
ATOM 1497 C CA . LEU A 1 188 ? -0.310 8.128 -0.167 1.00 96.06 188 LEU A CA 1
ATOM 1498 C C . LEU A 1 188 ? -1.638 8.890 -0.060 1.00 96.06 188 LEU A C 1
ATOM 1500 O O . LEU A 1 188 ? -2.322 8.778 0.961 1.00 96.06 188 LEU A O 1
ATOM 1504 N N . ASP A 1 189 ? -2.040 9.619 -1.103 1.00 96.12 189 ASP A N 1
ATOM 1505 C CA . ASP A 1 189 ? -3.329 10.317 -1.134 1.00 96.12 189 ASP A CA 1
ATOM 1506 C C . ASP A 1 189 ? -4.500 9.320 -1.118 1.00 96.12 189 ASP A C 1
ATOM 1508 O O . ASP A 1 189 ? -5.436 9.471 -0.321 1.00 96.12 189 ASP A O 1
ATOM 1512 N N . VAL A 1 190 ? -4.410 8.250 -1.917 1.00 97.81 190 VAL A N 1
ATOM 1513 C CA . VAL A 1 190 ? -5.377 7.136 -1.929 1.00 97.81 190 VAL A CA 1
ATOM 1514 C C . VAL A 1 190 ? -5.447 6.447 -0.560 1.00 97.81 190 VAL A C 1
ATOM 1516 O O . VAL A 1 190 ? -6.535 6.163 -0.042 1.00 97.81 190 VAL A O 1
ATOM 1519 N N . GLN A 1 191 ? -4.299 6.210 0.077 1.00 97.94 191 GLN A N 1
ATOM 1520 C CA . GLN A 1 191 ? -4.237 5.615 1.409 1.00 97.94 191 GLN A CA 1
ATOM 1521 C C . GLN A 1 191 ? -4.885 6.524 2.465 1.00 97.94 191 GLN A C 1
ATOM 1523 O O . GLN A 1 191 ? -5.653 6.050 3.308 1.00 97.94 191 GLN A O 1
ATOM 1528 N N . ALA A 1 192 ? -4.637 7.835 2.404 1.00 97.19 192 ALA A N 1
ATOM 1529 C CA . ALA A 1 192 ? -5.237 8.809 3.311 1.00 97.19 192 ALA A CA 1
ATOM 1530 C C . ALA A 1 192 ? -6.758 8.907 3.127 1.00 97.19 192 ALA A C 1
ATOM 1532 O O . ALA A 1 192 ? -7.493 9.003 4.113 1.00 97.19 192 ALA A O 1
ATOM 1533 N N . GLU A 1 193 ? -7.257 8.859 1.890 1.00 97.88 193 GLU A N 1
ATOM 1534 C CA . GLU A 1 193 ? -8.695 8.779 1.620 1.00 97.88 193 GLU A CA 1
ATOM 1535 C C . GLU A 1 193 ? -9.310 7.507 2.218 1.00 97.88 193 GLU A C 1
ATOM 1537 O O . GLU A 1 193 ? -10.321 7.586 2.921 1.00 97.88 193 GLU A O 1
ATOM 1542 N N . THR A 1 194 ? -8.658 6.360 2.024 1.00 98.44 194 THR A N 1
ATOM 1543 C CA . THR A 1 194 ? -9.086 5.074 2.591 1.00 98.44 194 THR A CA 1
ATOM 1544 C C . THR A 1 194 ? -9.160 5.142 4.116 1.00 98.44 194 THR A C 1
ATOM 1546 O O . THR A 1 194 ? -10.175 4.780 4.709 1.00 98.44 194 THR A O 1
ATOM 1549 N N . LEU A 1 195 ? -8.133 5.682 4.783 1.00 98.12 195 LEU A N 1
ATOM 1550 C CA . LEU A 1 195 ? -8.146 5.878 6.237 1.00 98.12 195 LEU A CA 1
ATOM 1551 C C . LEU A 1 195 ? -9.338 6.735 6.691 1.00 98.12 195 LEU A C 1
ATOM 1553 O O . LEU A 1 195 ? -9.997 6.395 7.676 1.00 98.12 195 LEU A O 1
ATOM 1557 N N . ARG A 1 196 ? -9.679 7.804 5.957 1.00 97.81 196 ARG A N 1
ATOM 1558 C CA . ARG A 1 196 ? -10.865 8.628 6.255 1.00 97.81 196 ARG A CA 1
ATOM 1559 C C . ARG A 1 196 ? -12.167 7.836 6.086 1.00 97.81 196 ARG A C 1
ATOM 1561 O O . ARG A 1 196 ? -13.016 7.903 6.977 1.00 97.81 196 ARG A O 1
ATOM 1568 N N . LYS A 1 197 ? -12.319 7.050 5.009 1.00 97.81 197 LYS A N 1
ATOM 1569 C CA . LYS A 1 197 ? -13.482 6.158 4.786 1.00 97.81 197 LYS A CA 1
ATOM 1570 C C . LYS A 1 197 ? -13.621 5.129 5.916 1.00 97.81 197 LYS A C 1
ATOM 1572 O O . LYS A 1 197 ? -14.711 4.915 6.448 1.00 97.81 197 LYS A O 1
ATOM 1577 N N . LEU A 1 198 ? -12.497 4.572 6.367 1.00 97.88 198 LEU A N 1
ATOM 1578 C CA . LEU A 1 198 ? -12.409 3.642 7.495 1.00 97.88 198 LEU A CA 1
ATOM 1579 C C . LEU A 1 198 ? -12.458 4.327 8.871 1.00 97.88 198 LEU A C 1
ATOM 1581 O O . LEU A 1 198 ? -12.295 3.650 9.888 1.00 97.88 198 LEU A O 1
ATOM 1585 N N . GLN A 1 199 ? -12.710 5.638 8.938 1.00 97.56 199 GLN A N 1
ATOM 1586 C CA . GLN A 1 199 ? -12.780 6.423 10.178 1.00 97.56 199 GLN A CA 1
ATOM 1587 C C . GLN A 1 199 ? -11.585 6.153 11.108 1.00 97.56 199 GLN A C 1
ATOM 1589 O O . GLN A 1 199 ? -11.755 5.934 12.310 1.00 97.56 199 GLN A O 1
ATOM 1594 N N . ALA A 1 200 ? -10.392 6.094 10.517 1.00 97.25 200 ALA A N 1
ATOM 1595 C CA . ALA A 1 200 ? -9.122 6.045 11.220 1.00 97.25 200 ALA A CA 1
ATOM 1596 C C . ALA A 1 200 ? -8.969 7.251 12.155 1.00 97.25 200 ALA A C 1
ATOM 1598 O O . ALA A 1 200 ? -9.670 8.262 12.021 1.00 97.25 200 ALA A O 1
ATOM 1599 N N . ASN A 1 201 ? -8.039 7.164 13.102 1.00 96.31 201 ASN A N 1
ATOM 1600 C CA . ASN A 1 201 ? -7.751 8.328 13.928 1.00 96.31 201 ASN A CA 1
ATOM 1601 C C . ASN A 1 201 ? -7.033 9.403 13.086 1.00 96.31 201 ASN A C 1
ATOM 1603 O O . ASN A 1 201 ? -6.335 9.102 12.117 1.00 96.31 201 ASN A O 1
ATOM 1607 N N . GLN A 1 202 ? -7.196 10.677 13.455 1.00 95.31 202 GLN A N 1
ATOM 1608 C CA . GLN A 1 202 ? -6.588 11.774 12.694 1.00 95.31 202 GLN A CA 1
ATOM 1609 C C . GLN A 1 202 ? -5.052 11.689 12.684 1.00 95.31 202 GLN A C 1
ATOM 1611 O O . GLN A 1 202 ? -4.432 12.082 11.704 1.00 95.31 202 GLN A O 1
ATOM 1616 N N . ALA A 1 203 ? -4.433 11.116 13.724 1.00 95.44 203 ALA A N 1
ATOM 1617 C CA . ALA A 1 203 ? -2.981 10.984 13.803 1.00 95.44 203 ALA A CA 1
ATOM 1618 C C . ALA A 1 203 ? -2.400 10.048 12.724 1.00 95.44 203 ALA A C 1
ATOM 1620 O O . ALA A 1 203 ? -1.302 10.316 12.236 1.00 95.44 203 ALA A O 1
ATOM 1621 N N . GLU A 1 204 ? -3.128 9.002 12.319 1.00 94.69 204 GLU A N 1
ATOM 1622 C CA . GLU A 1 204 ? -2.770 8.115 11.200 1.00 94.69 204 GLU A CA 1
ATOM 1623 C C . GLU A 1 204 ? -2.840 8.854 9.860 1.00 94.69 204 GLU A C 1
ATOM 1625 O O . GLU A 1 204 ? -1.936 8.738 9.035 1.00 94.69 204 GLU A O 1
ATOM 1630 N N . VAL A 1 205 ? -3.877 9.672 9.661 1.00 95.06 205 VAL A N 1
ATOM 1631 C CA . VAL A 1 205 ? -4.021 10.500 8.453 1.00 95.06 205 VAL A CA 1
ATOM 1632 C C . VAL A 1 205 ? -2.912 11.557 8.389 1.00 95.06 205 VAL A C 1
ATOM 1634 O O . VAL A 1 205 ? -2.268 11.719 7.355 1.00 95.06 205 VAL A O 1
ATOM 1637 N N . ASP A 1 206 ? -2.636 12.235 9.504 1.00 93.88 206 ASP A N 1
ATOM 1638 C CA . ASP A 1 206 ? -1.585 13.254 9.593 1.00 93.88 206 ASP A CA 1
ATOM 1639 C C . ASP A 1 206 ? -0.185 12.651 9.422 1.00 93.88 206 ASP A C 1
ATOM 1641 O O . ASP A 1 206 ? 0.732 13.320 8.941 1.00 93.88 206 ASP A O 1
ATOM 1645 N N . TYR A 1 207 ? 0.007 11.395 9.838 1.00 93.31 207 TYR A N 1
ATOM 1646 C CA . TYR A 1 207 ? 1.258 10.679 9.622 1.00 93.31 207 TYR A CA 1
ATOM 1647 C C . TYR A 1 207 ? 1.554 10.512 8.129 1.00 93.31 207 TYR A C 1
ATOM 1649 O O . TYR A 1 207 ? 2.669 10.832 7.720 1.00 93.31 207 TYR A O 1
ATOM 1657 N N . LEU A 1 208 ? 0.565 10.142 7.307 1.00 92.38 208 LEU A N 1
ATOM 1658 C CA . LEU A 1 208 ? 0.748 10.061 5.852 1.00 92.38 208 LEU A CA 1
ATOM 1659 C C . LEU A 1 208 ? 1.108 11.415 5.233 1.00 92.38 208 LEU A C 1
ATOM 1661 O O . LEU A 1 208 ? 2.000 11.485 4.392 1.00 92.38 208 LEU A O 1
ATOM 1665 N N . SER A 1 209 ? 0.492 12.507 5.695 1.00 87.38 209 SER A N 1
ATOM 1666 C CA . SER A 1 209 ? 0.844 13.855 5.223 1.00 87.38 209 SER A CA 1
ATOM 1667 C C . SER A 1 209 ? 2.280 14.257 5.568 1.00 87.38 209 SER A C 1
ATOM 1669 O O . SER A 1 209 ? 2.906 15.002 4.820 1.00 87.38 209 SER A O 1
ATOM 1671 N N . ARG A 1 210 ? 2.826 13.778 6.694 1.00 91.00 210 ARG A N 1
ATOM 1672 C CA . ARG A 1 210 ? 4.246 13.980 7.025 1.00 91.00 210 ARG A CA 1
ATOM 1673 C C . ARG A 1 210 ? 5.154 13.081 6.192 1.00 91.00 210 ARG A C 1
ATOM 1675 O O . ARG A 1 210 ? 6.220 13.525 5.777 1.00 91.00 210 ARG A O 1
ATOM 1682 N N . LEU A 1 211 ? 4.735 11.840 5.947 1.00 88.50 211 LEU A N 1
ATOM 1683 C CA . LEU A 1 211 ? 5.481 10.871 5.146 1.00 88.50 211 LEU A CA 1
ATOM 1684 C C . LEU A 1 211 ? 5.658 11.359 3.700 1.00 88.50 211 LEU A C 1
ATOM 1686 O O . LEU A 1 211 ? 6.756 11.291 3.151 1.00 88.50 211 LEU A O 1
ATOM 1690 N N . SER A 1 212 ? 4.615 11.966 3.131 1.00 85.62 212 SER A N 1
ATOM 1691 C CA . SER A 1 212 ? 4.646 12.547 1.784 1.00 85.62 212 SER A CA 1
ATOM 1692 C C . SER A 1 212 ? 5.614 13.735 1.647 1.00 85.62 212 SER A C 1
ATOM 1694 O O . SER A 1 212 ? 5.966 14.132 0.544 1.00 85.62 212 SER A O 1
ATOM 1696 N N . GLN A 1 213 ? 6.088 14.297 2.763 1.00 87.06 213 GLN A N 1
ATOM 1697 C CA . GLN A 1 213 ? 7.048 15.405 2.794 1.00 87.06 213 GLN A CA 1
ATOM 1698 C C . GLN A 1 213 ? 8.469 14.955 3.158 1.00 87.06 213 GLN A C 1
ATOM 1700 O O . GLN A 1 213 ? 9.393 15.766 3.129 1.00 87.06 213 GLN A O 1
ATOM 1705 N N . SER A 1 214 ? 8.670 13.687 3.535 1.00 85.94 214 SER A N 1
ATOM 1706 C CA . SER A 1 214 ? 9.939 13.228 4.111 1.00 85.94 214 SER A CA 1
ATOM 1707 C C . SER A 1 214 ? 10.928 12.656 3.094 1.00 85.94 214 SER A C 1
ATOM 1709 O O . SER A 1 214 ? 12.015 12.239 3.489 1.00 85.94 214 SER A O 1
ATOM 1711 N N . GLY A 1 215 ? 10.563 12.568 1.811 1.00 83.38 215 GLY A N 1
ATOM 1712 C CA . GLY A 1 215 ? 11.376 11.871 0.811 1.00 83.38 215 GLY A CA 1
ATOM 1713 C C . GLY A 1 215 ? 11.337 10.350 0.957 1.00 83.38 215 GLY A C 1
ATOM 1714 O O . GLY A 1 215 ? 12.291 9.672 0.583 1.00 83.38 215 GLY A O 1
ATOM 1715 N N . TYR A 1 216 ? 10.269 9.803 1.547 1.00 80.38 216 TYR A N 1
ATOM 1716 C CA . TYR A 1 216 ? 10.174 8.380 1.883 1.00 80.38 216 TYR A CA 1
ATOM 1717 C C . TYR A 1 216 ? 10.361 7.446 0.676 1.00 80.38 216 TYR A C 1
ATOM 1719 O O . TYR A 1 216 ? 10.950 6.373 0.823 1.00 80.38 216 TYR A O 1
ATOM 1727 N N . TRP A 1 217 ? 9.980 7.894 -0.525 1.00 82.56 217 TRP A N 1
ATOM 1728 C CA . TRP A 1 217 ? 10.201 7.197 -1.798 1.00 82.56 217 TRP A CA 1
ATOM 1729 C C . TRP A 1 217 ? 11.681 6.892 -2.093 1.00 82.56 217 TRP A C 1
ATOM 1731 O O . TRP A 1 217 ? 11.980 5.946 -2.818 1.00 82.56 217 TRP A O 1
ATOM 1741 N N . LEU A 1 218 ? 12.625 7.621 -1.487 1.00 84.62 218 LEU A N 1
ATOM 1742 C CA . LEU A 1 218 ? 14.063 7.349 -1.606 1.00 84.62 218 LEU A CA 1
ATOM 1743 C C . LEU A 1 218 ? 14.517 6.123 -0.788 1.00 84.62 218 LEU A C 1
ATOM 1745 O O . LEU A 1 218 ? 15.632 5.631 -0.980 1.00 84.62 218 LEU A O 1
ATOM 1749 N N . THR A 1 219 ? 13.677 5.615 0.120 1.00 81.56 219 THR A N 1
ATOM 1750 C CA . THR A 1 219 ? 13.948 4.390 0.887 1.00 81.56 219 THR A CA 1
ATOM 1751 C C . THR A 1 219 ? 13.905 3.179 -0.037 1.00 81.56 219 THR A C 1
AT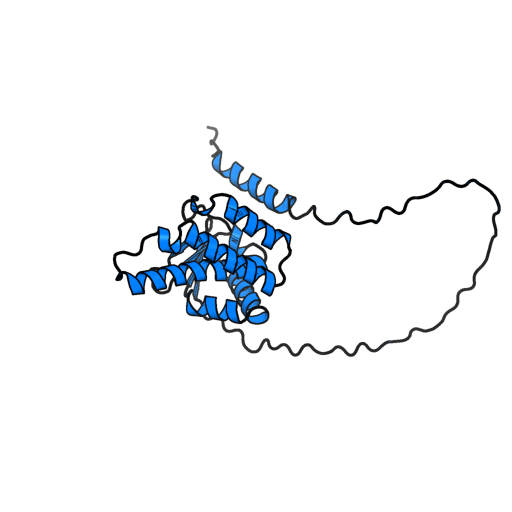OM 1753 O O . THR A 1 219 ? 12.955 3.006 -0.810 1.00 81.56 219 THR A O 1
ATOM 1756 N N . LYS A 1 220 ? 14.914 2.308 0.061 1.00 80.25 220 LYS A N 1
ATOM 1757 C CA . LYS A 1 220 ? 15.019 1.116 -0.787 1.00 80.25 220 LYS A CA 1
ATOM 1758 C C . LYS A 1 220 ? 13.826 0.170 -0.577 1.00 80.25 220 LYS A C 1
ATOM 1760 O O . LYS A 1 220 ? 13.389 -0.009 0.563 1.00 80.25 220 LYS A O 1
ATOM 1765 N N . PRO A 1 221 ? 13.334 -0.498 -1.637 1.00 70.94 221 PRO A N 1
ATOM 1766 C CA . PRO A 1 221 ? 12.337 -1.558 -1.497 1.00 70.94 221 PRO A CA 1
ATOM 1767 C C . PRO A 1 221 ? 12.782 -2.624 -0.482 1.00 70.94 221 PRO A C 1
ATOM 1769 O O . PRO A 1 221 ? 13.944 -3.030 -0.478 1.00 70.94 221 PRO A O 1
ATOM 1772 N N . GLY A 1 222 ? 11.875 -3.060 0.397 1.00 71.62 222 GLY A N 1
ATOM 1773 C CA . GLY A 1 222 ? 12.177 -4.001 1.487 1.00 71.62 222 GLY A CA 1
ATOM 1774 C C . GLY A 1 222 ? 12.793 -3.373 2.746 1.00 71.62 222 GLY A C 1
ATOM 1775 O O . GLY A 1 222 ? 12.781 -4.004 3.798 1.00 71.62 222 GLY A O 1
ATOM 1776 N N . GLU A 1 223 ? 13.271 -2.127 2.683 1.00 78.50 223 GLU A N 1
ATOM 1777 C CA . GLU A 1 223 ? 13.584 -1.306 3.867 1.00 78.50 223 GLU A CA 1
ATOM 1778 C C . GLU A 1 223 ? 12.424 -0.369 4.233 1.00 78.50 223 GLU A C 1
ATOM 1780 O O . GLU A 1 223 ? 12.503 0.359 5.221 1.00 78.50 223 GLU A O 1
ATOM 1785 N N . ARG A 1 224 ? 11.358 -0.378 3.428 1.00 73.62 224 ARG A N 1
ATOM 1786 C CA . ARG A 1 224 ? 10.123 0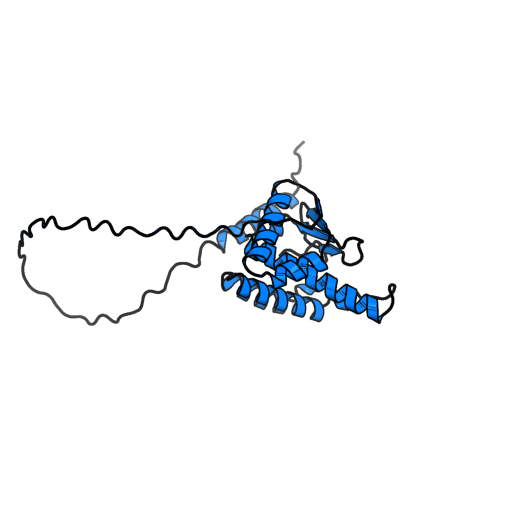.361 3.668 1.00 73.62 224 ARG A CA 1
ATOM 1787 C C . ARG A 1 224 ? 9.279 -0.352 4.725 1.00 73.62 224 ARG A C 1
ATOM 1789 O O . ARG A 1 224 ? 9.139 -1.579 4.717 1.00 73.62 224 ARG A O 1
ATOM 1796 N N . TRP A 1 225 ? 8.719 0.445 5.624 1.00 69.56 225 TRP A N 1
ATOM 1797 C CA . TRP A 1 225 ? 7.817 0.041 6.692 1.00 69.56 225 TRP A CA 1
ATOM 1798 C C . TRP A 1 225 ? 6.588 0.939 6.640 1.00 69.56 225 TRP A C 1
ATOM 1800 O O . TRP A 1 225 ? 6.717 2.161 6.686 1.00 69.56 225 TRP A O 1
ATOM 1810 N N . TRP A 1 226 ? 5.418 0.320 6.553 1.00 66.69 226 TRP A N 1
ATOM 1811 C CA . TRP A 1 226 ? 4.141 0.994 6.737 1.00 66.69 226 TRP A CA 1
ATOM 1812 C C . TRP A 1 226 ? 3.679 0.804 8.164 1.00 66.69 226 TRP A C 1
ATOM 1814 O O . TRP A 1 226 ? 3.654 -0.372 8.604 1.00 66.69 226 TRP A O 1
#

Secondary structure (DSSP, 8-state):
------THHHHHHHHHHHHHHHTSS----------------------------------------------TT----SEEES-HHHHHHHHHHHHHHHHH-HHHHHHHHHH--EEEEESS-BEEETTSSS-EEEEEHHHHTS-HHHHHHHHHHHHHHHHHHHHHHHHH-TT---THHHHSHHHHHHHHHHHHHHHHHTT--HHHHHHHHHHTTTTGGGSPTTSB--